Protein AF-A0AAD2FM06-F1 (afdb_monomer_lite)

Foldseek 3Di:
DDLVQLLVLLVVLQVCLVVLVLVSSLVSLVVSLVVVVVVVVVDDADDDDADEQQNQVVVQPPPDDDPDDPDADAPRGQGHDPPVCSRHYPSNLSSLLSNLNSLLSVQVVDVPPRDLVSLVSSLVSLVVSVVSDPDPPNLVSLLNSLRNNLVSCVVVVNPVSSVVSVVVSVVSVVVCVVVVVDDPPDD

Organism: NCBI:txid2856

Structure (mmCIF, N/CA/C/O backbone):
data_AF-A0AAD2FM06-F1
#
_entry.id   AF-A0AAD2FM06-F1
#
loop_
_atom_site.group_PDB
_atom_site.id
_atom_site.type_symbol
_atom_site.label_atom_id
_atom_site.label_alt_id
_atom_site.label_comp_id
_atom_site.label_asym_id
_atom_site.label_entity_id
_atom_site.label_seq_id
_atom_site.pdbx_PDB_ins_code
_atom_site.Cartn_x
_atom_site.Cartn_y
_atom_site.Cartn_z
_atom_site.occupancy
_atom_site.B_iso_or_equiv
_atom_site.auth_seq_id
_atom_site.auth_comp_id
_atom_site.auth_asym_id
_atom_site.auth_atom_id
_atom_site.pdbx_PDB_model_num
ATOM 1 N N . MET A 1 1 ? 22.179 3.370 -9.684 1.00 58.44 1 MET A N 1
ATOM 2 C CA . MET A 1 1 ? 21.498 2.146 -9.203 1.00 58.44 1 MET A CA 1
ATOM 3 C C . MET A 1 1 ? 20.664 1.581 -10.330 1.00 58.44 1 MET A C 1
ATOM 5 O O . MET A 1 1 ? 20.420 2.315 -11.279 1.00 58.44 1 MET A O 1
ATOM 9 N N . THR A 1 2 ? 20.318 0.297 -10.284 1.00 76.06 2 THR A N 1
ATOM 10 C CA . THR A 1 2 ? 19.566 -0.362 -11.364 1.00 76.06 2 THR A CA 1
ATOM 11 C C . THR A 1 2 ? 18.107 -0.596 -10.958 1.00 76.06 2 THR A C 1
ATOM 13 O O . THR A 1 2 ? 17.835 -0.805 -9.775 1.00 76.06 2 THR A O 1
ATOM 16 N N . PRO A 1 3 ? 17.176 -0.627 -11.927 1.00 77.25 3 PRO A N 1
ATOM 17 C CA . PRO A 1 3 ? 15.806 -1.127 -11.763 1.00 77.25 3 PRO A CA 1
ATOM 18 C C .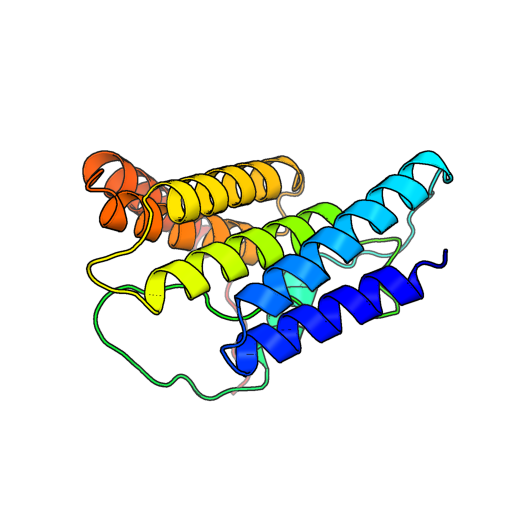 PRO A 1 3 ? 15.670 -2.403 -10.909 1.00 77.25 3 PRO A C 1
ATOM 20 O O . PRO A 1 3 ? 14.791 -2.497 -10.053 1.00 77.25 3 PRO A O 1
ATOM 23 N N . SER A 1 4 ? 16.603 -3.350 -11.081 1.00 84.06 4 SER A N 1
ATOM 24 C CA . SER A 1 4 ? 16.669 -4.620 -10.333 1.00 84.06 4 SER A CA 1
ATOM 25 C C . SER A 1 4 ? 16.695 -4.414 -8.819 1.00 84.06 4 SER A C 1
ATOM 27 O O . SER A 1 4 ? 16.005 -5.112 -8.085 1.00 84.06 4 SER A O 1
ATOM 29 N N . GLN A 1 5 ? 17.429 -3.407 -8.339 1.00 88.25 5 GLN A N 1
ATOM 30 C CA . GLN A 1 5 ? 17.590 -3.173 -6.903 1.00 88.25 5 GLN A CA 1
ATOM 31 C C . GLN A 1 5 ? 16.284 -2.717 -6.241 1.00 88.25 5 GLN A C 1
ATOM 33 O O . GLN A 1 5 ? 16.009 -3.096 -5.105 1.00 88.25 5 GLN A O 1
ATOM 38 N N . VAL A 1 6 ? 15.452 -1.937 -6.941 1.00 90.25 6 VAL A N 1
ATOM 39 C CA . VAL A 1 6 ? 14.129 -1.526 -6.435 1.00 90.25 6 VAL A CA 1
ATOM 40 C C . VAL A 1 6 ? 13.208 -2.742 -6.303 1.00 90.25 6 VAL A C 1
ATOM 42 O O . VAL A 1 6 ? 12.536 -2.901 -5.282 1.00 90.25 6 VAL A O 1
ATOM 45 N N . ILE A 1 7 ? 13.219 -3.629 -7.301 1.00 90.81 7 ILE A N 1
ATOM 46 C CA . ILE A 1 7 ? 12.415 -4.859 -7.321 1.00 90.81 7 ILE A CA 1
ATOM 47 C C . ILE A 1 7 ? 12.866 -5.839 -6.229 1.00 90.81 7 ILE A C 1
ATOM 49 O O . ILE A 1 7 ? 12.028 -6.409 -5.525 1.00 90.81 7 ILE A O 1
ATOM 53 N N . GLU A 1 8 ? 14.175 -6.010 -6.041 1.00 92.56 8 GLU A N 1
ATOM 54 C CA . GLU A 1 8 ? 14.753 -6.855 -4.989 1.00 92.56 8 GLU A CA 1
ATOM 55 C C . GLU A 1 8 ? 14.376 -6.353 -3.591 1.00 92.56 8 GLU A C 1
ATOM 57 O O . GLU A 1 8 ? 13.923 -7.134 -2.753 1.00 92.56 8 GLU A O 1
ATOM 62 N N . LEU A 1 9 ? 14.490 -5.042 -3.346 1.00 94.44 9 LEU A N 1
ATOM 63 C CA . LEU A 1 9 ? 14.097 -4.436 -2.071 1.00 94.44 9 LEU A CA 1
ATOM 64 C C . LEU A 1 9 ? 12.596 -4.582 -1.807 1.00 94.44 9 LEU A C 1
ATOM 66 O O . LEU A 1 9 ? 12.203 -4.880 -0.678 1.00 94.44 9 LEU A O 1
ATOM 70 N N . ASN A 1 10 ? 11.756 -4.426 -2.834 1.00 94.94 10 ASN A N 1
ATOM 71 C CA . ASN A 1 10 ? 10.323 -4.672 -2.706 1.00 94.94 10 ASN A CA 1
ATOM 72 C C . ASN A 1 10 ? 10.028 -6.140 -2.371 1.00 94.94 10 ASN A C 1
ATOM 74 O O . ASN A 1 10 ? 9.276 -6.426 -1.444 1.00 94.94 10 ASN A O 1
ATOM 78 N N . SER A 1 11 ? 10.660 -7.075 -3.080 1.00 94.44 11 SER A N 1
ATOM 79 C CA . SER A 1 11 ? 10.493 -8.515 -2.845 1.00 94.44 11 SER A CA 1
ATOM 80 C C . SER A 1 11 ? 10.930 -8.907 -1.431 1.00 94.44 11 SER A C 1
ATOM 82 O O . SER A 1 11 ? 10.236 -9.663 -0.750 1.00 94.44 11 SER A O 1
ATOM 84 N N . CYS A 1 12 ? 12.034 -8.326 -0.952 1.00 96.00 12 CYS A N 1
ATOM 85 C CA . CYS A 1 12 ? 12.494 -8.454 0.427 1.00 96.00 12 CYS A CA 1
ATOM 86 C C . CYS A 1 12 ? 11.447 -7.928 1.420 1.00 96.00 12 CYS A C 1
ATOM 88 O O . CYS A 1 12 ? 11.093 -8.627 2.368 1.00 96.00 12 CYS A O 1
ATOM 90 N N . ALA A 1 13 ? 10.879 -6.742 1.177 1.00 96.62 13 ALA A N 1
ATOM 91 C CA . ALA A 1 13 ? 9.830 -6.191 2.030 1.00 96.62 13 ALA A CA 1
ATOM 92 C C . ALA A 1 13 ? 8.592 -7.096 2.107 1.00 96.62 13 ALA A C 1
ATOM 94 O O . ALA A 1 13 ? 8.075 -7.332 3.198 1.00 96.62 13 ALA A O 1
ATOM 95 N N . VAL A 1 14 ? 8.131 -7.637 0.974 1.00 95.38 14 VAL A N 1
ATOM 96 C CA . VAL A 1 14 ? 6.992 -8.569 0.935 1.00 95.38 14 VAL A CA 1
ATOM 97 C C . VAL A 1 14 ? 7.301 -9.848 1.721 1.00 95.38 14 VAL A C 1
ATOM 99 O O . VAL A 1 14 ? 6.455 -10.316 2.482 1.00 95.38 14 VAL A O 1
ATOM 102 N N . ALA A 1 15 ? 8.515 -10.393 1.608 1.00 94.81 15 ALA A N 1
ATOM 103 C CA . ALA A 1 15 ? 8.935 -11.549 2.401 1.00 94.81 15 ALA A CA 1
ATOM 104 C C . ALA A 1 15 ? 8.960 -11.245 3.912 1.00 94.81 15 ALA A C 1
ATOM 106 O O . ALA A 1 15 ? 8.482 -12.052 4.709 1.00 94.81 15 ALA A O 1
ATOM 107 N N . LEU A 1 16 ? 9.447 -10.065 4.306 1.00 95.75 16 LEU A N 1
ATOM 108 C CA . LEU A 1 16 ? 9.452 -9.607 5.699 1.00 95.75 16 LEU A CA 1
ATOM 109 C C . LEU A 1 16 ? 8.031 -9.426 6.252 1.00 95.75 16 LEU A C 1
ATOM 111 O O . LEU A 1 16 ? 7.769 -9.817 7.389 1.00 95.75 16 LEU A O 1
ATOM 115 N N . MET A 1 17 ? 7.091 -8.911 5.448 1.00 94.38 17 MET A N 1
ATOM 116 C CA . MET A 1 17 ? 5.673 -8.841 5.829 1.00 94.38 17 MET A CA 1
ATOM 117 C C . MET A 1 17 ? 5.100 -10.233 6.113 1.00 94.38 17 MET A C 1
ATOM 119 O O . MET A 1 17 ? 4.461 -10.423 7.144 1.00 94.38 17 MET A O 1
ATOM 123 N N . LYS A 1 18 ? 5.385 -11.224 5.258 1.00 91.75 18 LYS A N 1
ATOM 124 C CA . LYS A 1 18 ? 4.938 -12.615 5.468 1.00 91.75 18 LYS A CA 1
ATOM 125 C C . LYS A 1 18 ? 5.501 -13.229 6.756 1.00 91.75 18 LYS A C 1
ATOM 127 O O . LYS A 1 18 ? 4.835 -14.036 7.392 1.00 91.75 18 LYS A O 1
ATOM 132 N N . GLN A 1 19 ? 6.701 -12.820 7.164 1.00 92.25 19 GLN A N 1
ATOM 133 C CA . GLN A 1 19 ? 7.341 -13.258 8.411 1.00 92.25 19 GLN A CA 1
ATOM 134 C C . GLN A 1 19 ? 6.879 -12.466 9.648 1.00 92.25 19 GLN A C 1
ATOM 136 O O . GLN A 1 19 ? 7.286 -12.773 10.765 1.00 92.25 19 GLN A O 1
ATOM 141 N N . GLY A 1 20 ? 6.040 -11.437 9.483 1.00 91.81 20 GLY A N 1
ATOM 142 C CA . GLY A 1 20 ? 5.604 -10.565 10.576 1.00 91.81 20 GLY A CA 1
ATOM 143 C C . GLY A 1 20 ? 6.640 -9.521 11.012 1.00 91.81 20 GLY A C 1
ATOM 144 O O . GLY A 1 20 ? 6.442 -8.854 12.029 1.00 91.81 20 GLY A O 1
ATOM 145 N N . HIS A 1 21 ? 7.731 -9.354 10.259 1.00 95.00 21 HIS A N 1
ATOM 146 C CA . HIS A 1 21 ? 8.815 -8.404 10.528 1.00 95.00 21 HIS A CA 1
ATOM 147 C C . HIS A 1 21 ? 8.496 -7.031 9.909 1.00 95.00 21 HIS A C 1
ATOM 149 O O . HIS A 1 21 ? 9.162 -6.547 8.992 1.00 95.00 21 HIS A O 1
ATOM 155 N N . TYR A 1 22 ? 7.427 -6.390 10.385 1.00 94.69 22 TYR A N 1
ATOM 156 C CA . TYR A 1 22 ? 6.871 -5.205 9.720 1.00 94.69 22 TYR A CA 1
ATOM 157 C C . TYR A 1 22 ? 7.750 -3.956 9.813 1.00 94.69 22 TYR A C 1
ATOM 159 O O . TYR A 1 22 ? 7.714 -3.117 8.915 1.00 94.69 22 TYR A O 1
ATOM 167 N N . HIS A 1 23 ? 8.560 -3.819 10.867 1.00 95.00 23 HIS A N 1
ATOM 168 C CA . HIS A 1 23 ? 9.503 -2.704 10.964 1.00 95.00 23 HIS A CA 1
ATOM 169 C C . HIS A 1 23 ? 10.563 -2.774 9.857 1.00 95.00 23 HIS A C 1
ATOM 171 O O . HIS A 1 23 ? 10.796 -1.789 9.156 1.00 95.00 23 HIS A O 1
ATOM 177 N N . ASP A 1 24 ? 11.128 -3.959 9.635 1.00 97.19 24 ASP A N 1
ATOM 178 C CA . ASP A 1 24 ? 12.121 -4.183 8.586 1.00 97.19 24 ASP A CA 1
ATOM 179 C C . ASP A 1 24 ? 11.497 -4.025 7.192 1.00 97.19 24 ASP A C 1
ATOM 181 O O . ASP A 1 24 ? 12.109 -3.437 6.299 1.00 97.19 24 ASP A O 1
ATOM 185 N N . ALA A 1 25 ? 10.240 -4.450 7.014 1.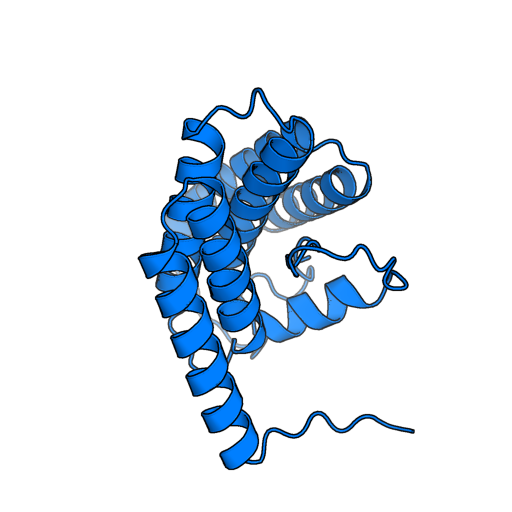00 96.94 25 ALA A N 1
ATOM 186 C CA . ALA A 1 25 ? 9.491 -4.214 5.779 1.00 96.94 25 ALA A CA 1
ATOM 187 C C . ALA A 1 25 ? 9.310 -2.710 5.476 1.00 96.94 25 ALA A C 1
ATOM 189 O O . ALA A 1 25 ? 9.444 -2.283 4.325 1.00 96.94 25 ALA A O 1
ATOM 190 N N . ILE A 1 26 ? 9.077 -1.872 6.496 1.00 96.31 26 ILE A N 1
ATOM 191 C CA . ILE A 1 26 ? 9.022 -0.405 6.340 1.00 96.31 26 ILE A CA 1
ATOM 192 C C . ILE A 1 26 ? 10.378 0.143 5.880 1.00 96.31 26 ILE A C 1
ATOM 194 O O . ILE A 1 26 ? 10.426 0.999 4.993 1.00 96.31 26 ILE A O 1
ATOM 198 N N . VAL A 1 27 ? 11.482 -0.339 6.455 1.00 97.25 27 VAL A N 1
ATOM 199 C CA . VAL A 1 27 ? 12.838 0.091 6.073 1.00 97.25 27 VAL A CA 1
ATOM 200 C C . VAL A 1 27 ? 13.149 -0.308 4.628 1.00 97.25 27 VAL A C 1
ATOM 202 O O . VAL A 1 27 ? 13.627 0.523 3.849 1.00 97.25 27 VAL A O 1
ATOM 205 N N . ALA A 1 28 ? 12.827 -1.543 4.242 1.00 97.00 28 ALA A N 1
ATOM 206 C CA . ALA A 1 28 ? 13.023 -2.044 2.886 1.00 97.00 28 ALA A CA 1
ATOM 207 C C . ALA A 1 28 ? 12.189 -1.260 1.853 1.00 97.00 28 ALA A C 1
ATOM 209 O O . ALA A 1 28 ? 12.747 -0.764 0.873 1.00 97.00 28 ALA A O 1
ATOM 210 N N . THR A 1 29 ? 10.887 -1.047 2.101 1.00 94.69 29 THR A N 1
ATOM 211 C CA . THR A 1 29 ? 10.020 -0.250 1.203 1.00 94.69 29 THR A CA 1
ATOM 212 C C . THR A 1 29 ? 10.458 1.210 1.105 1.00 94.69 29 THR A C 1
ATOM 214 O O . THR A 1 29 ? 10.482 1.774 0.013 1.00 94.69 29 THR A O 1
ATOM 217 N N . SER A 1 30 ? 10.873 1.828 2.215 1.00 94.56 30 SER A N 1
ATOM 218 C CA . SER A 1 30 ? 11.382 3.208 2.215 1.00 94.56 30 SER A CA 1
ATOM 219 C C . SER A 1 30 ? 12.674 3.341 1.404 1.00 94.56 30 SER A C 1
ATOM 221 O O . SER A 1 30 ? 12.866 4.328 0.693 1.00 94.56 30 SER A O 1
ATOM 223 N N . SER A 1 31 ? 13.549 2.336 1.487 1.00 94.62 31 SER A N 1
ATOM 224 C CA . SER A 1 31 ? 14.789 2.291 0.706 1.00 94.62 31 SER A CA 1
ATOM 225 C C . SER A 1 31 ? 14.484 2.124 -0.784 1.00 94.62 31 SER A C 1
ATOM 227 O O . SER A 1 31 ? 15.017 2.870 -1.604 1.00 94.62 31 SER A O 1
ATOM 229 N N . ALA A 1 32 ? 13.554 1.227 -1.133 1.00 93.25 32 ALA A N 1
ATOM 230 C CA . ALA A 1 32 ? 13.082 1.054 -2.506 1.00 93.25 32 ALA A CA 1
ATOM 231 C C . ALA A 1 32 ? 12.502 2.357 -3.084 1.00 93.25 32 ALA A C 1
ATOM 233 O O . ALA A 1 32 ? 12.862 2.743 -4.193 1.00 93.25 32 ALA A O 1
ATOM 234 N N . LEU A 1 33 ? 11.671 3.079 -2.320 1.00 90.75 33 LEU A N 1
ATOM 235 C CA . LEU A 1 33 ? 11.085 4.363 -2.732 1.00 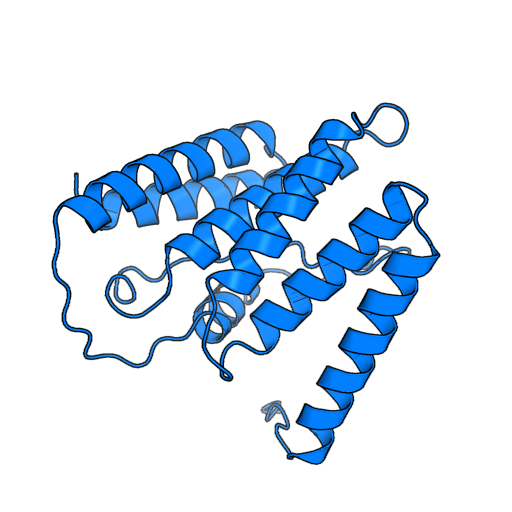90.75 33 LEU A CA 1
ATOM 236 C C . LEU A 1 33 ? 12.137 5.442 -2.983 1.00 90.75 33 LEU A C 1
ATOM 238 O O . LEU A 1 33 ? 12.046 6.177 -3.967 1.00 90.75 33 LEU A O 1
ATOM 242 N N . LYS A 1 34 ? 13.144 5.537 -2.107 1.00 90.88 34 LYS A N 1
ATOM 243 C CA . LYS A 1 34 ? 14.248 6.484 -2.283 1.00 90.88 34 LYS A CA 1
ATOM 244 C C . LYS A 1 34 ? 14.958 6.243 -3.617 1.00 90.88 34 LYS A C 1
ATOM 246 O O . LYS A 1 34 ? 15.182 7.190 -4.366 1.00 90.88 34 LYS A O 1
ATOM 251 N N . HIS A 1 35 ? 15.247 4.984 -3.930 1.00 88.31 35 HIS A N 1
ATOM 252 C CA . HIS A 1 35 ? 15.920 4.616 -5.172 1.00 88.31 35 HIS A CA 1
ATOM 253 C C . HIS A 1 35 ? 15.026 4.755 -6.404 1.00 88.31 35 HIS A C 1
ATOM 255 O O . HIS A 1 35 ? 15.501 5.207 -7.440 1.00 88.31 35 HIS A O 1
ATOM 261 N N . CYS A 1 36 ? 13.732 4.452 -6.287 1.00 86.75 36 CYS A N 1
ATOM 262 C CA . CYS A 1 36 ? 12.753 4.688 -7.350 1.00 86.75 36 CYS A CA 1
ATOM 263 C C . CYS A 1 36 ? 12.732 6.170 -7.754 1.00 86.75 36 CYS A C 1
ATOM 265 O O . CYS A 1 36 ? 12.859 6.497 -8.930 1.00 86.75 36 CYS A O 1
ATOM 267 N N . ARG A 1 37 ? 12.698 7.078 -6.771 1.00 84.88 37 ARG A N 1
ATOM 268 C CA . ARG A 1 37 ? 12.743 8.524 -7.018 1.00 84.88 37 ARG A CA 1
ATOM 269 C C . ARG A 1 37 ? 14.046 8.971 -7.687 1.00 84.88 37 ARG A C 1
ATOM 271 O O . ARG A 1 37 ? 14.021 9.810 -8.581 1.00 84.88 37 ARG A O 1
ATOM 278 N N . GLU A 1 38 ? 15.187 8.438 -7.252 1.00 84.12 38 GLU A N 1
ATOM 279 C CA . GLU A 1 38 ? 16.493 8.734 -7.862 1.00 84.12 38 GLU A CA 1
ATOM 280 C C . GLU A 1 38 ? 16.554 8.285 -9.335 1.00 84.12 38 GLU A C 1
ATOM 282 O O . GLU A 1 38 ? 17.198 8.947 -10.148 1.00 84.12 38 GLU A O 1
ATOM 287 N N . LEU A 1 39 ? 15.865 7.193 -9.687 1.00 78.69 39 LEU A N 1
ATOM 288 C CA . LEU A 1 39 ? 15.775 6.669 -11.053 1.00 78.69 39 LEU A CA 1
ATOM 289 C C . LEU A 1 39 ? 14.830 7.488 -11.943 1.00 78.69 39 LEU A C 1
ATOM 291 O O . LEU A 1 39 ? 15.194 7.797 -13.075 1.00 78.69 39 LEU A O 1
ATOM 295 N N . GLU A 1 40 ? 13.666 7.895 -11.433 1.00 73.50 40 GLU A N 1
ATOM 296 C CA . GLU A 1 40 ? 12.710 8.750 -12.160 1.00 73.50 40 GLU A CA 1
ATOM 297 C C . GLU A 1 40 ? 13.310 10.113 -12.526 1.00 73.50 40 GLU A C 1
ATOM 299 O O . GLU A 1 40 ? 13.073 10.631 -13.613 1.00 73.50 40 GLU A O 1
ATOM 304 N N . MET A 1 41 ? 14.158 10.683 -11.663 1.00 61.12 41 MET A N 1
ATOM 305 C CA . MET A 1 41 ? 14.875 11.925 -11.978 1.00 61.12 41 MET A CA 1
ATOM 306 C C . MET A 1 41 ? 15.944 11.750 -13.073 1.00 61.12 41 MET A C 1
ATOM 308 O O . MET A 1 41 ? 16.438 12.746 -13.601 1.00 61.12 41 MET A O 1
ATOM 312 N N . ALA A 1 42 ? 16.314 10.510 -13.412 1.00 56.81 42 ALA A N 1
ATOM 313 C CA . ALA A 1 42 ? 17.387 10.185 -14.347 1.00 56.81 42 ALA A CA 1
ATOM 314 C C . ALA A 1 42 ? 16.902 9.680 -15.721 1.00 56.81 42 ALA A C 1
ATOM 316 O O . ALA A 1 42 ? 17.729 9.539 -16.623 1.00 56.81 42 ALA A O 1
ATOM 317 N N . GLN A 1 43 ? 15.607 9.398 -15.910 1.00 55.38 43 GLN A N 1
ATOM 318 C CA . GLN A 1 43 ? 15.094 8.756 -17.128 1.00 55.38 43 GLN A CA 1
ATOM 319 C C . GLN A 1 43 ? 13.844 9.449 -17.695 1.00 55.38 43 GLN A C 1
ATOM 321 O O . GLN A 1 43 ? 12.909 9.781 -16.978 1.00 55.38 43 GLN A O 1
ATOM 326 N N . THR A 1 44 ? 13.816 9.624 -19.019 1.00 45.59 44 THR A N 1
ATOM 327 C CA . THR A 1 44 ? 12.613 9.899 -19.825 1.00 45.59 44 THR A CA 1
ATOM 328 C C . THR A 1 44 ? 12.198 8.571 -20.452 1.00 45.59 44 THR A C 1
ATOM 330 O O . THR A 1 44 ? 12.926 8.051 -21.293 1.00 45.59 44 THR A O 1
ATOM 333 N N . VAL A 1 45 ? 11.090 7.973 -20.006 1.00 46.88 45 VAL A N 1
ATOM 334 C CA . VAL A 1 45 ? 10.720 6.604 -20.412 1.00 46.88 45 VAL A CA 1
ATOM 335 C C . VAL A 1 45 ? 9.546 6.606 -21.389 1.00 46.88 45 VAL A C 1
ATOM 337 O O . VAL A 1 45 ? 8.530 7.265 -21.177 1.00 46.88 45 VAL A O 1
ATOM 340 N N . CYS A 1 46 ? 9.728 5.840 -22.464 1.00 38.81 46 CYS A N 1
ATOM 341 C CA . CYS A 1 46 ? 8.728 5.397 -23.427 1.00 38.81 46 CYS A CA 1
ATOM 342 C C . CYS A 1 46 ? 8.294 3.977 -23.013 1.00 38.81 46 CYS A C 1
ATOM 344 O O . CYS A 1 46 ? 9.166 3.137 -22.813 1.00 38.81 46 CYS A O 1
ATOM 346 N N . ALA A 1 47 ? 6.994 3.700 -22.867 1.00 44.47 47 ALA A N 1
ATOM 347 C CA . ALA A 1 47 ? 6.478 2.404 -22.401 1.00 44.47 47 ALA A CA 1
ATOM 348 C C . ALA A 1 47 ? 5.816 1.612 -23.545 1.00 44.47 47 ALA A C 1
ATOM 350 O O . ALA A 1 47 ? 5.096 2.194 -24.357 1.00 44.47 47 ALA A O 1
ATOM 351 N N . THR A 1 48 ? 6.044 0.290 -23.618 1.00 44.38 48 THR A N 1
ATOM 352 C CA . THR A 1 48 ? 5.481 -0.590 -24.676 1.00 44.38 48 THR A CA 1
ATOM 353 C C . THR A 1 48 ? 4.859 -1.914 -24.206 1.00 44.38 48 THR A C 1
ATOM 355 O O . THR A 1 48 ? 4.564 -2.769 -25.040 1.00 44.38 48 THR A O 1
ATOM 358 N N . THR A 1 49 ? 4.540 -2.096 -22.923 1.00 51.84 49 THR A N 1
ATOM 359 C CA . THR A 1 49 ? 3.839 -3.314 -22.464 1.00 51.84 49 THR A CA 1
ATOM 360 C C . THR A 1 49 ? 2.714 -3.011 -21.461 1.00 51.84 49 THR A C 1
ATOM 362 O O . THR A 1 49 ? 2.839 -2.161 -20.589 1.00 51.84 49 THR A O 1
ATOM 365 N N . ASN A 1 50 ? 1.575 -3.698 -21.599 1.00 58.72 50 ASN A N 1
ATOM 366 C CA . ASN A 1 50 ? 0.347 -3.464 -20.822 1.00 58.72 50 ASN A CA 1
ATOM 367 C C . ASN A 1 50 ? 0.312 -4.295 -19.521 1.00 58.72 50 ASN A C 1
ATOM 369 O O . ASN A 1 50 ? -0.601 -5.098 -19.337 1.00 58.72 50 ASN A O 1
ATOM 373 N N . CYS A 1 51 ? 1.304 -4.170 -18.635 1.00 68.38 51 CYS A N 1
ATOM 374 C CA . CYS A 1 51 ? 1.198 -4.769 -17.297 1.00 68.38 51 CYS A CA 1
ATOM 375 C C . CYS A 1 51 ? 0.511 -3.775 -16.351 1.00 68.38 51 CYS A C 1
ATOM 377 O O . CYS A 1 51 ? 0.950 -2.632 -16.241 1.00 68.38 51 CYS A O 1
ATOM 379 N N . CYS A 1 52 ? -0.565 -4.193 -15.680 1.00 84.00 52 CYS A N 1
ATOM 380 C CA . CYS A 1 52 ? -1.313 -3.373 -14.724 1.00 84.00 52 CYS A CA 1
ATOM 381 C C . CYS A 1 52 ? -1.080 -3.859 -13.278 1.00 84.00 52 CYS A C 1
ATOM 383 O O . CYS A 1 52 ? -0.638 -4.987 -13.050 1.00 84.00 52 CYS A O 1
ATOM 385 N N . ILE A 1 53 ? -1.364 -3.021 -12.277 1.00 88.56 53 ILE A N 1
ATOM 386 C CA . ILE A 1 53 ? -1.102 -3.350 -10.862 1.00 88.56 53 ILE A CA 1
ATOM 387 C C . ILE A 1 53 ? -1.932 -4.562 -10.421 1.00 88.56 53 ILE A C 1
ATOM 389 O O . ILE A 1 53 ? -1.441 -5.403 -9.668 1.00 88.56 53 ILE A O 1
ATOM 393 N N . ASP A 1 54 ? -3.155 -4.700 -10.933 1.00 89.44 54 ASP A N 1
ATOM 394 C CA . ASP A 1 54 ? -4.027 -5.838 -10.631 1.00 89.44 54 ASP A CA 1
ATOM 395 C C . ASP A 1 54 ? -3.401 -7.174 -11.052 1.00 89.44 54 ASP A C 1
ATOM 397 O O . ASP A 1 54 ? -3.518 -8.170 -10.335 1.00 89.44 54 ASP A O 1
ATOM 401 N N . GLN A 1 55 ? -2.673 -7.205 -12.173 1.00 87.75 55 GLN A N 1
ATOM 402 C CA . GLN A 1 55 ? -1.941 -8.398 -12.597 1.00 87.75 55 GLN A CA 1
ATOM 403 C C . GLN A 1 55 ? -0.848 -8.770 -11.587 1.00 87.75 55 GLN A C 1
ATOM 405 O O . GLN A 1 55 ? -0.719 -9.944 -11.231 1.00 87.75 55 GLN A O 1
ATOM 410 N N . CYS A 1 56 ? -0.114 -7.779 -11.075 1.00 88.81 56 CYS A N 1
ATOM 411 C CA . CYS A 1 56 ? 0.877 -7.982 -10.018 1.00 88.81 56 CYS A CA 1
ATOM 412 C C . CYS A 1 56 ? 0.229 -8.508 -8.726 1.00 88.81 56 CYS A C 1
ATOM 414 O O . CYS A 1 56 ? 0.770 -9.413 -8.086 1.00 88.81 56 CYS A O 1
ATOM 416 N N . MET A 1 57 ? -0.944 -7.987 -8.348 1.00 90.31 57 MET A N 1
ATOM 417 C CA . MET A 1 57 ? -1.690 -8.452 -7.171 1.00 90.31 57 MET A CA 1
ATOM 418 C C . MET A 1 57 ? -2.099 -9.919 -7.303 1.00 90.31 57 MET A C 1
ATOM 420 O O . MET A 1 57 ? -1.789 -10.722 -6.425 1.00 90.31 57 MET A O 1
ATOM 424 N N . MET A 1 58 ? -2.706 -10.299 -8.432 1.00 87.00 58 MET A N 1
ATOM 425 C CA . MET A 1 58 ? -3.137 -11.680 -8.677 1.00 87.00 58 MET A CA 1
ATOM 426 C C . MET A 1 58 ? -1.975 -12.682 -8.638 1.00 87.00 58 MET A C 1
ATOM 428 O O . MET A 1 58 ? -2.131 -13.799 -8.150 1.00 87.00 58 MET A O 1
ATOM 432 N N . GLN A 1 59 ? -0.795 -12.288 -9.124 1.00 84.94 59 GLN A N 1
ATOM 433 C CA . GLN A 1 59 ? 0.410 -13.122 -9.064 1.00 84.94 59 GLN A CA 1
ATOM 434 C C . GLN A 1 59 ? 0.983 -13.236 -7.644 1.00 84.94 59 GLN A C 1
ATOM 436 O O . GLN A 1 59 ? 1.554 -14.266 -7.288 1.00 84.94 59 GLN A O 1
ATOM 441 N N . SER A 1 60 ? 0.818 -12.195 -6.827 1.00 83.44 60 SER A N 1
ATOM 442 C CA . SER A 1 60 ? 1.327 -12.147 -5.451 1.00 83.44 60 SER A CA 1
ATOM 443 C C . SER A 1 60 ? 0.489 -12.986 -4.482 1.00 83.44 60 SER A C 1
ATOM 445 O O . SER A 1 60 ? 1.034 -13.567 -3.539 1.00 83.44 60 SER A O 1
ATOM 447 N N . ASP A 1 61 ? -0.818 -13.082 -4.742 1.00 71.69 61 ASP A N 1
ATOM 448 C CA . ASP A 1 61 ? -1.801 -13.784 -3.908 1.00 71.69 61 ASP A CA 1
ATOM 449 C C . ASP A 1 61 ? -1.814 -15.310 -4.086 1.00 71.69 61 ASP A C 1
ATOM 451 O O . ASP A 1 61 ? -2.348 -16.022 -3.237 1.00 71.69 61 ASP A O 1
ATOM 455 N N . ALA A 1 62 ? -1.198 -15.849 -5.142 1.00 59.44 62 ALA A N 1
ATOM 456 C CA . ALA A 1 62 ? -1.307 -17.263 -5.524 1.00 59.44 62 ALA A CA 1
ATOM 457 C C . ALA A 1 62 ? -0.683 -18.283 -4.536 1.00 59.44 62 ALA A C 1
ATOM 459 O O . ALA A 1 62 ? -0.593 -19.465 -4.861 1.00 59.44 62 ALA A O 1
ATOM 460 N N . SER A 1 63 ? -0.216 -17.858 -3.353 1.00 50.53 63 SER A N 1
ATOM 461 C CA . SER A 1 63 ? 0.676 -18.659 -2.497 1.00 50.53 63 SER A CA 1
ATOM 462 C C . SER A 1 63 ? 0.111 -19.125 -1.148 1.00 50.53 63 SER A C 1
ATOM 464 O O . SER A 1 63 ? 0.770 -19.944 -0.519 1.00 50.53 63 SER A O 1
ATOM 466 N N . GLU A 1 64 ? -1.035 -18.639 -0.657 1.00 51.84 64 GLU A N 1
ATOM 467 C CA . GLU A 1 64 ? -1.446 -18.910 0.738 1.00 51.84 64 GLU A CA 1
ATOM 468 C C . GLU A 1 64 ? -2.949 -19.233 0.883 1.00 51.84 64 GLU A C 1
ATOM 470 O O . GLU A 1 64 ? -3.797 -18.480 0.397 1.00 51.84 64 GLU A O 1
ATOM 475 N N . PRO A 1 65 ? -3.319 -20.328 1.578 1.00 46.56 65 PRO A N 1
ATOM 476 C CA . PRO A 1 65 ? -4.701 -20.597 1.953 1.00 46.56 65 PRO A CA 1
ATOM 477 C C . PRO A 1 65 ? -5.173 -19.615 3.038 1.00 46.56 65 PRO A C 1
ATOM 479 O O . PRO A 1 65 ? -4.541 -19.454 4.080 1.00 46.56 65 PRO A O 1
ATOM 482 N N . TYR A 1 66 ? -6.324 -18.979 2.802 1.00 49.38 66 TYR A N 1
ATOM 483 C CA . TYR A 1 66 ? -6.986 -18.057 3.731 1.00 49.38 66 TYR A CA 1
ATOM 484 C C . TYR A 1 66 ? -7.139 -18.670 5.136 1.00 49.38 66 TYR A C 1
ATOM 486 O O . TYR A 1 66 ? -7.985 -19.540 5.351 1.00 49.38 66 TYR A O 1
ATOM 494 N N . SER A 1 67 ? -6.385 -18.174 6.125 1.00 45.38 67 SER A N 1
ATOM 495 C CA . SER A 1 67 ? -6.711 -18.412 7.536 1.00 45.38 67 SER A CA 1
ATOM 496 C C . SER A 1 67 ? -7.735 -17.367 7.983 1.00 45.38 67 SER A C 1
ATOM 498 O O . SER A 1 67 ? -7.442 -16.189 8.186 1.00 45.38 67 SER A O 1
ATOM 500 N N . GLY A 1 68 ? -8.998 -17.789 8.031 1.00 48.00 68 GLY A N 1
ATOM 501 C CA . GLY A 1 68 ? -10.104 -16.942 8.457 1.00 48.00 68 GLY A CA 1
ATOM 502 C C . GLY A 1 68 ? -9.926 -16.491 9.905 1.00 48.00 68 GLY A C 1
ATOM 503 O O . GLY A 1 68 ? -9.892 -17.311 10.820 1.00 48.00 68 GLY A O 1
ATOM 504 N N . SER A 1 69 ? -9.872 -15.178 10.115 1.00 43.75 69 SER A N 1
ATOM 505 C CA . SER A 1 69 ? -10.108 -14.563 11.416 1.00 43.75 69 SER A CA 1
ATOM 506 C C . SER A 1 69 ? -11.212 -13.524 11.264 1.00 43.75 69 SER A C 1
ATOM 508 O O . SER A 1 69 ? -11.112 -12.566 10.501 1.00 43.75 69 SER A O 1
ATOM 510 N N . THR A 1 70 ? -12.307 -13.787 11.965 1.00 53.06 70 THR A N 1
ATOM 511 C CA . THR A 1 70 ? -13.500 -12.958 12.104 1.00 53.06 70 THR A CA 1
ATOM 512 C C . THR A 1 70 ? -13.161 -11.602 12.716 1.00 53.06 70 THR A C 1
ATOM 514 O O . THR A 1 70 ? -12.746 -11.541 13.872 1.00 53.06 70 THR A O 1
ATOM 517 N N . GLY A 1 71 ? -13.404 -10.515 11.984 1.00 57.66 71 GLY A N 1
ATOM 518 C CA . GLY A 1 71 ? -13.474 -9.187 12.592 1.00 57.66 71 GLY A CA 1
ATOM 519 C C . GLY A 1 71 ? -13.493 -8.039 11.594 1.00 57.66 71 GLY A C 1
ATOM 520 O O . GLY A 1 71 ? -14.436 -7.259 11.607 1.00 57.66 71 GLY A O 1
ATOM 521 N N . ASP A 1 72 ? -12.488 -7.968 10.719 1.00 63.81 72 ASP A N 1
ATOM 522 C CA . ASP A 1 72 ? -12.339 -6.937 9.686 1.00 63.81 72 ASP A CA 1
ATOM 523 C C . ASP A 1 72 ? -11.506 -7.510 8.528 1.00 63.81 72 ASP A C 1
ATOM 525 O O . ASP A 1 72 ? -10.404 -8.022 8.740 1.00 63.81 72 ASP A O 1
ATOM 529 N N . PHE A 1 73 ? -12.038 -7.471 7.303 1.00 75.06 73 PHE A N 1
ATOM 530 C CA . PHE A 1 73 ? -11.316 -7.951 6.126 1.00 75.06 73 PHE A CA 1
ATOM 531 C C . PHE A 1 73 ? -10.248 -6.910 5.788 1.00 75.06 73 PHE A C 1
ATOM 533 O O . PHE A 1 73 ? -10.578 -5.813 5.367 1.00 75.06 73 PHE A O 1
ATOM 540 N N . ILE A 1 74 ? -8.972 -7.207 6.025 1.00 77.00 74 ILE A N 1
ATOM 541 C CA . ILE A 1 74 ? -7.839 -6.389 5.567 1.00 77.00 74 ILE A CA 1
ATOM 542 C C . ILE A 1 74 ? -7.159 -7.185 4.465 1.00 77.00 74 ILE A C 1
ATOM 544 O O . ILE A 1 74 ? -6.844 -8.361 4.676 1.00 77.00 74 ILE A O 1
ATOM 548 N N . TYR A 1 75 ? -6.880 -6.543 3.335 1.00 86.00 75 TYR A N 1
ATOM 549 C CA . TYR A 1 75 ? -5.979 -7.108 2.344 1.00 86.00 75 TYR A CA 1
ATOM 550 C C . TYR A 1 75 ? -4.553 -7.079 2.909 1.00 86.00 75 TYR A C 1
ATOM 552 O O . TYR A 1 75 ? -4.028 -6.008 3.219 1.00 86.00 75 TYR A O 1
ATOM 560 N N . GLN A 1 76 ? -3.962 -8.259 3.104 1.00 88.31 76 GLN A N 1
ATOM 561 C CA . GLN A 1 76 ? -2.744 -8.458 3.906 1.00 88.31 76 GLN A CA 1
ATOM 562 C C . GLN A 1 76 ? -1.501 -8.801 3.081 1.00 88.31 76 GLN A C 1
ATOM 564 O O . GLN A 1 76 ? -0.407 -8.883 3.638 1.00 88.31 76 GLN A O 1
ATOM 569 N N . ASN A 1 77 ? -1.650 -8.987 1.773 1.00 90.00 77 ASN A N 1
ATOM 570 C CA . ASN A 1 77 ? -0.584 -9.510 0.933 1.00 90.00 77 ASN A CA 1
ATOM 571 C C . ASN A 1 77 ? 0.183 -8.377 0.251 1.00 90.00 77 ASN A C 1
ATOM 573 O O . ASN A 1 77 ? -0.376 -7.590 -0.502 1.00 90.00 77 ASN A O 1
ATOM 577 N N . GLY A 1 78 ? 1.488 -8.288 0.495 1.00 92.12 78 GLY A N 1
ATOM 578 C CA . GLY A 1 78 ? 2.329 -7.347 -0.241 1.00 92.12 78 GLY A CA 1
ATOM 579 C C . GLY A 1 78 ? 2.363 -7.673 -1.741 1.00 92.12 78 GLY A C 1
ATOM 580 O O . GLY A 1 78 ? 2.367 -8.841 -2.127 1.00 92.12 78 GLY A O 1
ATOM 581 N N . ILE A 1 79 ? 2.402 -6.639 -2.581 1.00 93.38 79 ILE A N 1
ATOM 582 C CA . ILE A 1 79 ? 2.398 -6.763 -4.044 1.00 93.38 79 ILE A CA 1
ATOM 583 C C . ILE A 1 79 ? 3.840 -6.902 -4.546 1.00 93.38 79 ILE A C 1
ATOM 585 O O . ILE A 1 79 ? 4.678 -6.024 -4.319 1.00 93.38 79 ILE A O 1
ATOM 589 N N . LEU A 1 80 ? 4.142 -7.999 -5.231 1.00 92.38 80 LEU A N 1
ATOM 590 C CA . LEU A 1 80 ? 5.413 -8.227 -5.913 1.00 92.38 80 LEU A CA 1
ATOM 591 C C . LEU A 1 80 ? 5.449 -7.480 -7.248 1.00 92.38 80 LEU A C 1
ATOM 593 O O . LEU A 1 80 ? 4.426 -7.298 -7.901 1.00 92.38 80 LEU A O 1
ATOM 597 N N . ILE A 1 81 ? 6.645 -7.056 -7.654 1.00 89.12 81 ILE A N 1
ATOM 598 C CA . ILE A 1 81 ? 6.874 -6.426 -8.958 1.00 89.12 81 ILE A CA 1
ATOM 599 C C . ILE A 1 81 ? 7.609 -7.454 -9.821 1.00 89.12 81 ILE A C 1
ATOM 601 O O . ILE A 1 81 ? 8.727 -7.831 -9.459 1.00 89.12 81 ILE A O 1
ATOM 605 N N . PRO A 1 82 ? 7.016 -7.923 -10.929 1.00 84.69 82 PRO A N 1
ATOM 606 C CA . PRO A 1 82 ? 7.704 -8.793 -11.873 1.00 84.69 82 PRO A CA 1
ATOM 607 C C . PRO A 1 82 ? 8.952 -8.112 -12.447 1.00 84.69 82 PRO A C 1
ATOM 609 O O . PRO A 1 82 ? 8.944 -6.910 -12.721 1.00 84.69 82 PRO A O 1
ATOM 612 N N . SER A 1 83 ? 10.038 -8.866 -12.636 1.00 78.94 83 SER A N 1
ATOM 613 C CA . SER A 1 83 ? 11.310 -8.314 -13.128 1.00 78.94 83 SER A CA 1
ATOM 614 C C . SER A 1 83 ? 11.218 -7.715 -14.537 1.00 78.94 83 SER A C 1
ATOM 616 O O . SER A 1 83 ? 12.048 -6.890 -14.905 1.00 78.94 83 SER A O 1
ATOM 618 N N . ASP A 1 84 ? 10.207 -8.111 -15.305 1.00 74.25 84 ASP A N 1
ATOM 619 C CA . ASP A 1 84 ? 9.878 -7.649 -16.653 1.00 74.25 84 ASP A CA 1
ATOM 620 C C . ASP A 1 84 ? 8.868 -6.482 -16.687 1.00 74.25 84 ASP A C 1
ATOM 622 O O . ASP A 1 84 ? 8.668 -5.887 -17.742 1.00 74.25 84 ASP A O 1
ATOM 626 N N . ALA A 1 85 ? 8.268 -6.103 -15.551 1.00 66.19 85 ALA A N 1
ATOM 627 C CA . ALA A 1 85 ? 7.208 -5.088 -15.475 1.00 66.19 85 ALA A CA 1
ATOM 628 C C . ALA A 1 85 ? 7.705 -3.664 -15.145 1.00 66.19 85 ALA A C 1
ATOM 630 O O . ALA A 1 85 ? 6.899 -2.767 -14.870 1.00 66.19 85 ALA A O 1
ATOM 631 N N . TYR A 1 86 ? 9.026 -3.444 -15.137 1.00 62.12 86 TYR A N 1
ATOM 632 C CA . TYR A 1 86 ? 9.624 -2.214 -14.606 1.00 62.12 86 TYR A CA 1
ATOM 633 C C . TYR A 1 86 ? 9.222 -0.940 -15.373 1.00 62.12 86 TYR A C 1
ATOM 635 O O . TYR A 1 86 ? 9.083 0.126 -14.783 1.00 62.12 86 TYR A O 1
ATOM 643 N N . GLU A 1 87 ? 9.011 -1.041 -16.684 1.00 62.53 87 GLU A N 1
ATOM 644 C CA . GLU A 1 87 ? 8.717 0.116 -17.546 1.00 62.53 87 GLU A CA 1
ATOM 645 C C . GLU A 1 87 ? 7.213 0.371 -17.728 1.00 62.53 87 GLU A C 1
ATOM 647 O O . GLU A 1 87 ? 6.815 1.294 -18.435 1.00 62.53 87 GLU A O 1
ATOM 652 N N . THR A 1 88 ? 6.369 -0.461 -17.118 1.00 61.00 88 THR A N 1
ATOM 653 C CA . THR A 1 88 ? 4.953 -0.580 -17.498 1.00 61.00 88 THR A CA 1
ATOM 654 C C . THR A 1 88 ? 3.982 -0.385 -16.356 1.00 61.00 88 THR A C 1
ATOM 656 O O . THR A 1 88 ? 2.862 0.069 -16.564 1.00 61.00 88 THR A O 1
ATOM 659 N N . VAL A 1 89 ? 4.402 -0.744 -15.145 1.00 70.12 89 VAL A N 1
ATOM 660 C CA . VAL A 1 89 ? 3.572 -0.630 -13.952 1.00 70.12 89 VAL A CA 1
ATOM 661 C C . VAL A 1 89 ? 3.973 0.623 -13.187 1.00 70.12 89 VAL A C 1
ATOM 663 O O . VAL A 1 89 ? 5.147 0.991 -13.145 1.00 70.12 89 VAL A O 1
ATOM 666 N N . ASN A 1 90 ? 3.012 1.265 -12.523 1.00 80.50 90 ASN A N 1
ATOM 667 C CA . ASN A 1 90 ? 3.333 2.337 -11.589 1.00 80.50 90 ASN A CA 1
ATOM 668 C C . ASN A 1 90 ? 3.995 1.743 -10.330 1.00 80.50 90 ASN A C 1
ATOM 670 O O . ASN A 1 90 ? 3.334 1.430 -9.337 1.00 80.50 90 ASN A O 1
ATOM 674 N N . ILE A 1 91 ? 5.316 1.559 -10.401 1.00 87.56 91 ILE A N 1
ATOM 675 C CA . ILE A 1 91 ? 6.145 1.020 -9.318 1.00 87.56 91 ILE A CA 1
ATOM 676 C C . ILE A 1 91 ? 5.981 1.860 -8.058 1.00 87.56 91 ILE A C 1
ATOM 678 O O . ILE A 1 91 ? 5.835 1.302 -6.971 1.00 87.56 91 ILE A O 1
ATOM 682 N N . ALA A 1 92 ? 5.964 3.188 -8.192 1.00 89.25 92 ALA A N 1
ATOM 683 C CA . ALA A 1 92 ? 5.792 4.084 -7.060 1.00 89.25 92 ALA A CA 1
ATOM 684 C C . ALA A 1 92 ? 4.487 3.777 -6.307 1.00 89.25 92 ALA A C 1
ATOM 686 O O . ALA A 1 92 ? 4.518 3.619 -5.089 1.00 89.25 92 ALA A O 1
ATOM 687 N N . ALA A 1 93 ? 3.366 3.586 -7.010 1.00 91.19 93 ALA A N 1
ATOM 688 C CA . ALA A 1 93 ? 2.094 3.216 -6.387 1.00 91.19 93 ALA A CA 1
ATOM 689 C C . ALA A 1 93 ? 2.184 1.884 -5.614 1.00 91.19 93 ALA A C 1
ATOM 691 O O . ALA A 1 93 ? 1.731 1.815 -4.470 1.00 91.19 93 ALA A O 1
ATOM 692 N N . ILE A 1 94 ? 2.830 0.857 -6.182 1.00 92.94 94 ILE A N 1
ATOM 693 C CA . ILE A 1 94 ? 3.041 -0.443 -5.515 1.00 92.94 94 ILE A CA 1
ATOM 694 C C . ILE A 1 94 ? 3.908 -0.300 -4.258 1.00 92.94 94 ILE A C 1
ATOM 696 O O . ILE A 1 94 ? 3.569 -0.824 -3.196 1.00 92.94 94 ILE A O 1
ATOM 700 N N . LEU A 1 95 ? 5.024 0.422 -4.352 1.00 94.19 95 LEU A N 1
ATOM 701 C CA . LEU A 1 95 ? 5.941 0.612 -3.230 1.00 94.19 95 LEU A CA 1
ATOM 702 C C . LEU A 1 95 ? 5.287 1.402 -2.088 1.00 94.19 95 LEU A C 1
ATOM 704 O O . LEU A 1 95 ? 5.451 1.050 -0.917 1.00 94.19 95 LEU A O 1
ATOM 708 N N . ILE A 1 96 ? 4.527 2.452 -2.416 1.00 95.38 96 ILE A N 1
ATOM 709 C CA . ILE A 1 96 ? 3.788 3.251 -1.431 1.00 95.38 96 ILE A CA 1
ATOM 710 C C . ILE A 1 96 ? 2.699 2.402 -0.776 1.00 95.38 96 ILE A C 1
ATOM 712 O O . ILE A 1 96 ? 2.576 2.428 0.449 1.00 95.38 96 ILE A O 1
ATOM 716 N N . PHE A 1 97 ? 1.968 1.602 -1.556 1.00 96.50 97 PHE A N 1
ATOM 717 C CA . PHE A 1 97 ? 0.986 0.656 -1.033 1.00 96.50 97 PHE A CA 1
ATOM 718 C C . PHE A 1 97 ? 1.614 -0.341 -0.050 1.00 96.50 97 PHE A C 1
ATOM 720 O O . PHE A 1 97 ? 1.148 -0.474 1.079 1.00 96.50 97 PHE A O 1
ATOM 727 N N . ASN A 1 98 ? 2.716 -0.993 -0.428 1.00 97.00 98 ASN A N 1
ATOM 728 C CA . ASN A 1 98 ? 3.418 -1.951 0.430 1.00 97.00 98 ASN A CA 1
ATOM 729 C C . ASN A 1 98 ? 3.962 -1.295 1.711 1.00 97.00 98 ASN A C 1
ATOM 731 O O . ASN A 1 98 ? 3.980 -1.915 2.780 1.00 97.00 98 ASN A O 1
ATOM 735 N N . SER A 1 99 ? 4.368 -0.025 1.631 1.00 97.12 99 SER A N 1
ATOM 736 C CA . SER A 1 99 ? 4.765 0.762 2.799 1.00 97.12 99 SER A CA 1
ATOM 737 C C . SER A 1 99 ? 3.570 1.049 3.720 1.00 97.12 99 SER A C 1
ATOM 739 O O . SER A 1 99 ? 3.663 0.844 4.934 1.00 97.12 99 SER A O 1
ATOM 741 N N . ALA A 1 100 ? 2.427 1.453 3.152 1.00 97.56 100 ALA A N 1
ATOM 742 C CA . ALA A 1 100 ? 1.175 1.663 3.882 1.00 97.56 100 ALA A CA 1
ATOM 743 C C . ALA A 1 100 ? 0.731 0.389 4.613 1.00 97.56 100 ALA A C 1
ATOM 745 O O . ALA A 1 100 ? 0.448 0.419 5.814 1.00 97.56 100 ALA A O 1
ATOM 746 N N . LEU A 1 101 ? 0.759 -0.739 3.901 1.00 96.50 101 LEU A N 1
ATOM 747 C CA . LEU A 1 101 ? 0.416 -2.051 4.426 1.00 96.50 101 LEU A CA 1
ATOM 748 C C . LEU A 1 101 ? 1.333 -2.448 5.584 1.00 96.50 101 LEU A C 1
ATOM 750 O O . LEU A 1 101 ? 0.843 -2.818 6.648 1.00 96.50 101 LEU A O 1
ATOM 754 N N . SER A 1 102 ? 2.649 -2.281 5.438 1.00 96.06 102 SER A N 1
ATOM 755 C CA . SER A 1 102 ? 3.608 -2.576 6.512 1.00 96.06 102 SER A CA 1
ATOM 756 C C . SER A 1 102 ? 3.324 -1.757 7.778 1.00 96.06 102 SER A C 1
ATOM 758 O O . SER A 1 102 ? 3.343 -2.292 8.886 1.00 96.06 102 SER A O 1
ATOM 760 N N . HIS A 1 103 ? 2.990 -0.469 7.631 1.00 95.44 103 HIS A N 1
ATOM 761 C CA . HIS A 1 103 ? 2.582 0.379 8.753 1.00 95.44 103 HIS A CA 1
ATOM 762 C C . HIS A 1 103 ? 1.284 -0.111 9.420 1.00 95.44 103 HIS A C 1
ATOM 764 O O . HIS A 1 103 ? 1.212 -0.175 10.649 1.00 95.44 103 HIS A O 1
ATOM 770 N N . GLN A 1 104 ? 0.268 -0.483 8.639 1.00 93.75 104 GLN A N 1
ATOM 771 C CA . GLN A 1 104 ? -1.001 -0.991 9.167 1.00 93.75 104 GLN A CA 1
ATOM 772 C C . GLN A 1 104 ? -0.840 -2.345 9.875 1.00 93.75 104 GLN A C 1
ATOM 774 O O . GLN A 1 104 ? -1.413 -2.555 10.945 1.00 93.75 104 GLN A O 1
ATOM 779 N N . LEU A 1 105 ? -0.039 -3.254 9.316 1.00 92.69 105 LEU A N 1
ATOM 780 C CA . LEU A 1 105 ? 0.243 -4.557 9.917 1.00 92.69 105 LEU A CA 1
ATOM 781 C C . LEU A 1 105 ? 1.051 -4.423 11.216 1.00 92.69 105 LEU A C 1
ATOM 783 O O . LEU A 1 105 ? 0.725 -5.085 12.203 1.00 92.69 105 LEU A O 1
ATOM 787 N N . LEU A 1 106 ? 2.023 -3.502 11.259 1.00 92.31 106 LEU A N 1
ATOM 788 C CA . LEU A 1 106 ? 2.753 -3.153 12.483 1.00 92.31 106 LEU A CA 1
ATOM 789 C C . LEU A 1 106 ? 1.809 -2.639 13.573 1.00 92.31 106 LEU A C 1
ATOM 791 O O . LEU A 1 106 ? 1.882 -3.074 14.720 1.00 92.31 106 LEU A O 1
ATOM 795 N N . ALA A 1 107 ? 0.884 -1.746 13.216 1.00 91.00 107 ALA A N 1
ATOM 796 C CA . ALA A 1 107 ? -0.135 -1.267 14.142 1.00 91.00 107 ALA A CA 1
ATOM 797 C C . ALA A 1 107 ? -0.995 -2.418 14.699 1.00 91.00 107 ALA A C 1
ATOM 799 O O . ALA A 1 107 ? -1.328 -2.424 15.882 1.00 91.00 107 ALA A O 1
ATOM 800 N N . ARG A 1 108 ? -1.309 -3.438 13.891 1.00 87.31 108 ARG A N 1
ATOM 801 C CA . ARG A 1 108 ? -2.131 -4.579 14.324 1.00 87.31 108 ARG A CA 1
ATOM 802 C C . ARG A 1 108 ? -1.452 -5.477 15.365 1.00 87.31 108 ARG A C 1
ATOM 804 O O . ARG A 1 108 ? -2.157 -6.111 16.144 1.00 87.31 108 ARG A O 1
ATOM 811 N N . GLN A 1 109 ? -0.120 -5.537 15.412 1.00 85.12 109 GLN A N 1
ATOM 812 C CA . GLN A 1 109 ? 0.613 -6.345 16.403 1.00 85.12 109 GLN A CA 1
ATOM 813 C C . GLN A 1 109 ? 0.536 -5.799 17.836 1.00 85.12 109 GLN A C 1
ATOM 815 O O . GLN A 1 109 ? 0.870 -6.519 18.777 1.00 85.12 109 GLN A O 1
ATOM 820 N N . HIS A 1 110 ? 0.089 -4.555 18.033 1.00 78.31 110 HIS A N 1
ATOM 821 C CA . HIS A 1 110 ? 0.092 -3.899 19.345 1.00 78.31 110 HIS A CA 1
ATOM 822 C C . HIS A 1 110 ? -1.298 -3.412 19.798 1.00 78.31 110 HIS A C 1
ATOM 824 O O . HIS A 1 110 ? -1.443 -2.234 20.140 1.00 78.31 110 HIS A O 1
ATOM 830 N N . PRO A 1 111 ? -2.333 -4.277 19.837 1.00 65.00 111 PRO A N 1
ATOM 831 C CA . PRO A 1 111 ? -3.684 -3.875 20.224 1.00 65.00 111 PRO A CA 1
ATOM 832 C C . PRO A 1 111 ? -3.681 -3.322 21.661 1.00 65.00 111 PRO A C 1
ATOM 834 O O . PRO A 1 111 ? -3.454 -4.054 22.617 1.00 65.00 111 PRO A O 1
ATOM 837 N N . GLY A 1 112 ? -3.886 -2.008 21.805 1.00 64.56 112 GLY A N 1
ATOM 838 C CA . GLY A 1 112 ? -3.916 -1.301 23.097 1.00 64.56 112 GLY A CA 1
ATOM 839 C C . GLY A 1 112 ? -2.804 -0.268 23.325 1.00 64.56 112 GLY A C 1
ATOM 840 O O . GLY A 1 112 ? -2.955 0.580 24.197 1.00 64.56 112 GLY A O 1
ATOM 841 N N . ALA A 1 113 ? -1.732 -0.280 22.526 1.00 65.19 113 ALA A N 1
ATOM 842 C CA . ALA A 1 113 ? -0.646 0.711 22.595 1.00 65.19 113 ALA A CA 1
ATOM 843 C C . ALA A 1 113 ? -0.250 1.268 21.218 1.00 65.19 113 ALA A C 1
ATOM 845 O O . ALA A 1 113 ? 0.796 1.901 21.081 1.00 65.19 113 ALA A O 1
ATOM 846 N N . VAL A 1 114 ? -1.072 1.020 20.191 1.00 64.12 114 VAL A N 1
ATOM 847 C CA . VAL A 1 114 ? -0.824 1.481 18.824 1.00 64.12 114 VAL A CA 1
ATOM 848 C C . VAL A 1 114 ? -0.705 3.003 18.807 1.00 64.12 114 VAL A C 1
ATOM 850 O O . VAL A 1 114 ? -1.692 3.693 19.078 1.00 64.12 114 VAL A O 1
ATOM 853 N N . PRO A 1 115 ? 0.454 3.562 18.425 1.00 78.75 115 PRO A N 1
ATOM 854 C CA . PRO A 1 115 ? 0.544 4.984 18.178 1.00 78.75 115 PRO A CA 1
ATOM 855 C C . PRO A 1 115 ? -0.389 5.324 17.014 1.00 78.75 115 PRO A C 1
ATOM 857 O O . PRO A 1 115 ? -0.188 4.858 15.891 1.00 78.75 115 PRO A O 1
ATOM 860 N N . GLN A 1 116 ? -1.398 6.160 17.266 1.00 85.25 116 GLN A N 1
ATOM 861 C CA . GLN A 1 116 ? -2.318 6.658 16.236 1.00 85.25 116 GLN A CA 1
ATOM 862 C C . GLN A 1 116 ? -1.557 7.253 15.037 1.00 85.25 116 GLN A C 1
ATOM 864 O O . GLN A 1 116 ? -2.009 7.170 13.899 1.00 85.25 116 GLN A O 1
ATOM 869 N N . SER A 1 117 ? -0.350 7.774 15.277 1.00 90.06 117 SER A N 1
ATOM 870 C CA . SER A 1 117 ? 0.578 8.249 14.252 1.00 90.06 117 SER A CA 1
ATOM 871 C C . SER A 1 117 ? 0.958 7.193 13.204 1.00 90.06 117 SER A C 1
ATOM 873 O O . SER A 1 117 ? 1.124 7.555 12.042 1.00 90.06 117 SER A O 1
ATOM 875 N N . ILE A 1 118 ? 1.064 5.906 13.564 1.00 92.38 118 ILE A N 1
ATOM 876 C CA . ILE A 1 118 ? 1.369 4.820 12.615 1.00 92.38 118 ILE A CA 1
ATOM 877 C C . ILE A 1 118 ? 0.179 4.580 11.682 1.00 92.38 118 ILE A C 1
ATOM 87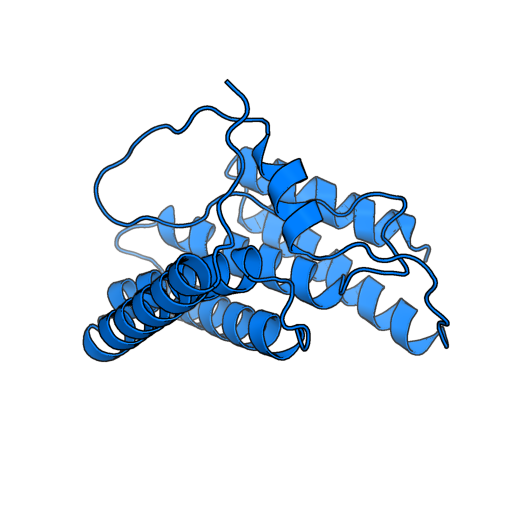9 O O . ILE A 1 118 ? 0.364 4.512 10.468 1.00 92.38 118 ILE A O 1
ATOM 883 N N . LEU A 1 119 ? -1.038 4.515 12.231 1.00 92.94 119 LEU A N 1
ATOM 884 C CA . LEU A 1 119 ? -2.264 4.340 11.446 1.00 92.94 119 LEU A CA 1
ATOM 885 C C . LEU A 1 119 ? -2.525 5.538 10.525 1.00 92.94 119 LEU A C 1
ATOM 887 O O . LEU A 1 119 ? -2.821 5.351 9.350 1.00 92.94 119 LEU A O 1
ATOM 891 N N . LEU A 1 120 ? -2.330 6.764 11.017 1.00 93.50 120 LEU A N 1
ATOM 892 C CA . LEU A 1 120 ? -2.446 7.976 10.198 1.00 93.50 120 LEU A CA 1
ATOM 893 C C . LEU A 1 120 ? -1.391 8.028 9.087 1.00 93.50 120 LEU A C 1
ATOM 895 O O . LEU A 1 120 ? -1.658 8.538 8.000 1.00 93.50 120 LEU A O 1
ATOM 899 N N . LYS A 1 121 ? -0.189 7.496 9.334 1.00 95.75 121 LYS A N 1
ATOM 900 C CA . LYS A 1 121 ? 0.834 7.379 8.294 1.00 95.75 121 LYS A CA 1
ATOM 901 C C . LYS A 1 121 ? 0.437 6.347 7.237 1.00 95.75 121 LYS A C 1
ATOM 903 O O . LYS A 1 121 ? 0.563 6.652 6.056 1.00 95.75 121 LYS A O 1
ATOM 908 N N . ALA A 1 122 ? -0.077 5.184 7.642 1.00 96.56 122 ALA A N 1
ATOM 909 C CA . ALA A 1 122 ? -0.617 4.194 6.710 1.00 96.56 122 ALA A CA 1
ATOM 910 C C . ALA A 1 122 ? -1.736 4.795 5.846 1.00 96.56 122 ALA A C 1
ATOM 912 O O . ALA A 1 122 ? -1.686 4.678 4.627 1.00 96.56 122 ALA A O 1
ATOM 913 N N . GLN A 1 123 ? -2.679 5.519 6.458 1.00 96.06 123 GLN A N 1
ATOM 914 C CA . GLN A 1 123 ? -3.773 6.189 5.751 1.00 96.06 123 GLN A CA 1
ATOM 915 C C . GLN A 1 123 ? -3.261 7.141 4.661 1.00 96.06 123 GLN A C 1
ATOM 917 O O . GLN A 1 123 ? -3.638 7.011 3.502 1.00 96.06 123 GLN A O 1
ATOM 922 N N . ARG A 1 124 ? -2.348 8.058 5.006 1.00 96.50 124 ARG A N 1
ATOM 923 C CA . ARG A 1 124 ? -1.782 9.017 4.039 1.00 96.50 124 ARG A CA 1
ATOM 924 C C . ARG A 1 124 ? -1.057 8.334 2.883 1.00 96.50 124 ARG A C 1
ATOM 926 O O . ARG A 1 124 ? -1.075 8.833 1.763 1.00 96.50 124 ARG A O 1
ATOM 933 N N . LEU A 1 125 ? -0.387 7.215 3.157 1.00 97.44 125 LEU A N 1
ATOM 934 C CA . LEU A 1 125 ? 0.286 6.435 2.122 1.00 97.44 125 LEU A CA 1
ATOM 935 C C . LEU A 1 125 ? -0.732 5.739 1.208 1.00 97.44 125 LEU A C 1
ATOM 937 O O . LEU A 1 125 ? -0.552 5.771 -0.002 1.00 97.44 125 LEU A O 1
ATOM 941 N N . TYR A 1 126 ? -1.820 5.183 1.744 1.00 97.19 126 TYR A N 1
ATOM 942 C CA . TYR A 1 126 ? -2.901 4.623 0.927 1.00 97.19 126 TYR A CA 1
ATOM 943 C C . TYR A 1 126 ? -3.563 5.667 0.027 1.00 97.19 126 TYR A C 1
ATOM 945 O O . TYR A 1 126 ? -3.731 5.414 -1.162 1.00 97.19 126 TYR A O 1
ATOM 953 N N . GLU A 1 127 ? -3.875 6.848 0.562 1.00 94.12 127 GLU A N 1
ATOM 954 C CA . GLU A 1 127 ? -4.409 7.967 -0.222 1.00 94.12 127 GLU A CA 1
ATOM 955 C C . GLU A 1 127 ? -3.449 8.337 -1.360 1.00 94.12 127 GLU A C 1
ATOM 957 O O . GLU A 1 127 ? -3.853 8.427 -2.516 1.00 94.12 127 GLU A O 1
ATOM 962 N N . LEU A 1 128 ? -2.152 8.473 -1.063 1.00 93.75 128 LEU A N 1
ATOM 963 C CA . LEU A 1 128 ? -1.140 8.767 -2.077 1.00 93.75 128 LEU A CA 1
ATOM 964 C C . LEU A 1 128 ? -1.033 7.661 -3.138 1.00 93.75 128 LEU A C 1
ATOM 966 O O . LEU A 1 128 ? -0.951 7.961 -4.325 1.00 93.75 128 LEU A O 1
ATOM 970 N N . ALA A 1 129 ? -1.057 6.392 -2.726 1.00 92.25 129 ALA A N 1
ATOM 971 C CA . ALA A 1 129 ? -1.016 5.253 -3.637 1.00 92.25 129 ALA A CA 1
ATOM 972 C C . ALA A 1 129 ? -2.241 5.222 -4.566 1.00 92.25 129 ALA A C 1
ATOM 974 O O . ALA A 1 129 ? -2.093 4.935 -5.752 1.00 92.25 129 ALA A O 1
ATOM 975 N N . TYR A 1 130 ? -3.422 5.575 -4.045 1.00 91.19 130 TYR A N 1
ATOM 976 C CA . TYR A 1 130 ? -4.644 5.736 -4.833 1.00 91.19 130 TYR A CA 1
ATOM 977 C C . TYR A 1 130 ? -4.492 6.845 -5.881 1.00 91.19 130 TYR A C 1
ATOM 979 O O . TYR A 1 130 ? -4.775 6.621 -7.051 1.00 91.19 130 TYR A O 1
ATOM 987 N N . TYR A 1 131 ? -3.993 8.023 -5.487 1.00 89.19 131 TYR A N 1
ATOM 988 C CA . TYR A 1 131 ? -3.840 9.166 -6.397 1.00 89.19 131 TYR A CA 1
ATOM 989 C C . TYR A 1 131 ? -2.809 8.951 -7.505 1.00 89.19 131 TYR A C 1
ATOM 991 O O . TYR A 1 131 ? -2.968 9.491 -8.595 1.00 89.19 131 TYR A O 1
ATOM 999 N N . LEU A 1 132 ? -1.744 8.188 -7.249 1.00 83.94 132 LEU A N 1
ATOM 1000 C CA . LEU A 1 132 ? -0.740 7.892 -8.276 1.00 83.94 132 LEU A CA 1
ATOM 1001 C C . LEU A 1 132 ? -1.262 6.943 -9.358 1.00 83.94 132 LEU A C 1
ATOM 1003 O O . LEU A 1 132 ? -0.655 6.807 -10.420 1.00 83.94 132 LEU A O 1
ATOM 1007 N N . GLN A 1 133 ? -2.373 6.267 -9.101 1.00 78.38 133 GLN A N 1
ATOM 1008 C CA . GLN A 1 133 ? -2.931 5.281 -9.995 1.00 78.38 133 GLN A CA 1
ATOM 1009 C C . GLN A 1 133 ? -4.051 5.922 -10.838 1.00 78.38 133 GLN A C 1
ATOM 1011 O O . GLN A 1 133 ? -5.212 5.925 -10.457 1.00 78.38 133 GLN A O 1
ATOM 1016 N N . ASP A 1 134 ? -3.696 6.453 -12.012 1.00 66.69 134 ASP A N 1
ATOM 1017 C CA . ASP A 1 134 ? -4.622 7.192 -12.900 1.00 66.69 134 ASP A CA 1
ATOM 1018 C C . ASP A 1 134 ? -5.390 6.298 -13.902 1.00 66.69 134 ASP A C 1
ATOM 1020 O O . ASP A 1 134 ? -6.098 6.766 -14.786 1.00 66.69 134 ASP A O 1
ATOM 1024 N N . SER A 1 135 ? -5.248 4.974 -13.802 1.00 72.00 135 SER A N 1
ATOM 1025 C CA . SER A 1 135 ? -5.877 4.035 -14.744 1.00 72.00 135 SER A CA 1
ATOM 1026 C C . SER A 1 135 ? -7.246 3.551 -14.237 1.00 72.00 135 SER A C 1
ATOM 1028 O O . SER A 1 135 ? -7.483 3.351 -13.040 1.00 72.00 135 SER A O 1
ATOM 1030 N N . GLU A 1 136 ? -8.198 3.331 -15.137 1.00 74.06 136 GLU A N 1
ATOM 1031 C CA . GLU A 1 136 ? -9.458 2.670 -14.779 1.00 74.06 136 GLU A CA 1
ATOM 1032 C C . GLU A 1 136 ? -9.281 1.157 -14.547 1.00 74.06 136 GLU A C 1
ATOM 1034 O O . GLU A 1 136 ? -10.134 0.54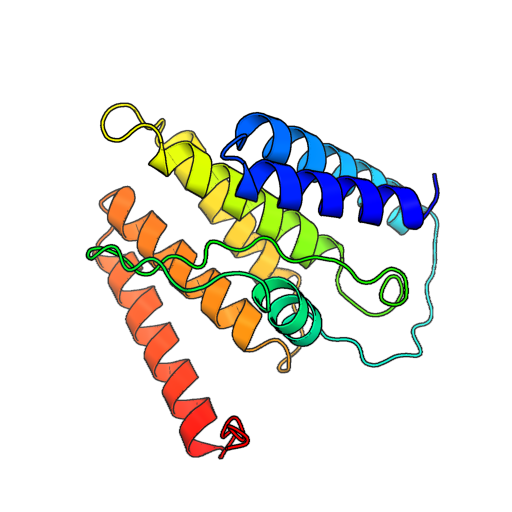4 -13.908 1.00 74.06 136 GLU A O 1
ATOM 1039 N N . ASP A 1 137 ? -8.143 0.585 -14.957 1.00 79.94 137 ASP A N 1
ATOM 1040 C CA . ASP A 1 137 ? -7.909 -0.861 -15.045 1.00 79.94 137 ASP A CA 1
ATOM 1041 C C . ASP A 1 137 ? -7.419 -1.512 -13.742 1.00 79.94 137 ASP A C 1
ATOM 1043 O O . ASP A 1 137 ? -7.465 -2.734 -13.634 1.00 79.94 137 ASP A O 1
ATOM 1047 N N . ASN A 1 138 ? -6.954 -0.740 -12.748 1.00 87.25 138 ASN A N 1
ATOM 1048 C CA . ASN A 1 138 ? -6.468 -1.300 -11.473 1.00 87.25 138 ASN A CA 1
ATOM 1049 C C . ASN A 1 138 ? -7.581 -1.365 -10.414 1.00 87.25 138 ASN A C 1
ATOM 1051 O O . ASN A 1 138 ? -7.544 -0.689 -9.380 1.00 87.25 138 ASN A O 1
ATOM 1055 N N . VAL A 1 139 ? -8.622 -2.130 -10.713 1.00 88.69 139 VAL A N 1
ATOM 1056 C CA . VAL A 1 139 ? -9.830 -2.269 -9.896 1.00 88.69 139 VAL A CA 1
ATOM 1057 C C . VAL A 1 139 ? -9.538 -2.957 -8.563 1.00 88.69 139 VAL A C 1
ATOM 1059 O O . VAL A 1 139 ? -9.944 -2.457 -7.513 1.00 88.69 139 VAL A O 1
ATOM 1062 N N . LEU A 1 140 ? -8.809 -4.076 -8.584 1.00 89.75 140 LEU A N 1
ATOM 1063 C CA . LEU A 1 140 ? -8.435 -4.829 -7.383 1.00 89.75 140 LEU A CA 1
ATOM 1064 C C . LEU A 1 140 ? -7.560 -3.983 -6.462 1.00 89.75 140 LEU A C 1
ATOM 1066 O O . LEU A 1 140 ? -7.753 -3.988 -5.244 1.00 89.75 140 LEU A O 1
ATOM 1070 N N . PHE A 1 141 ? -6.649 -3.204 -7.041 1.00 92.00 141 PHE A N 1
ATOM 1071 C CA . PHE A 1 141 ? -5.828 -2.268 -6.289 1.00 92.00 141 PHE A CA 1
ATOM 1072 C C . PHE A 1 141 ? -6.675 -1.212 -5.577 1.00 92.00 141 PHE A C 1
ATOM 1074 O O . PHE A 1 141 ? -6.528 -1.019 -4.367 1.00 92.00 141 PHE A O 1
ATOM 1081 N N . LYS A 1 142 ? -7.619 -0.579 -6.290 1.00 92.12 142 LYS A N 1
ATOM 1082 C CA . LYS A 1 142 ? -8.558 0.384 -5.691 1.00 92.12 142 LYS A CA 1
ATOM 1083 C C . LYS A 1 142 ? -9.359 -0.262 -4.563 1.00 92.12 142 LYS A C 1
ATOM 1085 O O . LYS A 1 142 ? -9.465 0.326 -3.488 1.00 92.12 142 LYS A O 1
ATOM 1090 N N . PHE A 1 143 ? -9.863 -1.481 -4.761 1.00 92.25 143 PHE A N 1
ATOM 1091 C CA . PHE A 1 143 ? -10.590 -2.215 -3.723 1.00 92.25 143 PHE A CA 1
ATOM 1092 C C . PHE A 1 143 ? -9.743 -2.443 -2.473 1.00 92.25 143 PHE A C 1
ATOM 1094 O O . PHE A 1 143 ? -10.197 -2.129 -1.372 1.00 92.25 143 PHE A O 1
ATOM 1101 N N . ALA A 1 144 ? -8.510 -2.930 -2.628 1.00 93.50 144 ALA A N 1
ATOM 1102 C CA . ALA A 1 144 ? -7.610 -3.164 -1.504 1.00 93.50 144 ALA A CA 1
ATOM 1103 C C . ALA A 1 144 ? -7.303 -1.870 -0.738 1.00 93.50 144 ALA A C 1
ATOM 1105 O O . ALA A 1 144 ? -7.371 -1.854 0.493 1.00 93.50 144 ALA A O 1
ATOM 1106 N N . VAL A 1 145 ? -7.028 -0.774 -1.451 1.00 94.88 145 VAL A N 1
ATOM 1107 C CA . VAL A 1 145 ? -6.752 0.538 -0.850 1.00 94.88 145 VAL A CA 1
ATOM 1108 C C . VAL A 1 145 ? -7.957 1.070 -0.068 1.00 94.88 145 VAL A C 1
ATOM 1110 O O . VAL A 1 145 ? -7.809 1.447 1.098 1.00 94.88 145 VAL A O 1
ATOM 1113 N N . ILE A 1 146 ? -9.152 1.076 -0.668 1.00 94.56 146 ILE A N 1
ATOM 1114 C CA . ILE A 1 146 ? -10.374 1.596 -0.032 1.00 94.56 146 ILE A CA 1
ATOM 1115 C C . ILE A 1 146 ? -10.732 0.758 1.198 1.00 94.56 146 ILE A C 1
ATOM 1117 O O . ILE A 1 146 ? -10.979 1.305 2.273 1.00 94.56 146 ILE A O 1
ATOM 1121 N N . ASN A 1 147 ? -10.705 -0.568 1.063 1.00 94.88 147 ASN A N 1
ATOM 1122 C CA . ASN A 1 147 ? -11.003 -1.490 2.151 1.00 94.88 147 ASN A CA 1
ATOM 1123 C C . ASN A 1 147 ? -10.031 -1.312 3.331 1.00 94.88 147 ASN A C 1
ATOM 1125 O O . ASN A 1 147 ? -10.449 -1.153 4.478 1.00 94.88 147 ASN A O 1
ATOM 1129 N N . ASN A 1 148 ? -8.725 -1.251 3.060 1.00 95.06 148 ASN A N 1
ATOM 1130 C CA . ASN A 1 148 ? -7.724 -1.066 4.107 1.00 95.06 148 ASN A CA 1
ATOM 1131 C C . ASN A 1 148 ? -7.837 0.316 4.779 1.00 95.06 148 ASN A C 1
ATOM 1133 O O . ASN A 1 148 ? -7.662 0.416 5.997 1.00 95.06 148 ASN A O 1
ATOM 1137 N N . THR A 1 149 ? -8.203 1.357 4.023 1.00 95.19 149 THR A N 1
ATOM 1138 C CA . THR A 1 149 ? -8.481 2.710 4.541 1.00 95.19 149 THR A CA 1
ATOM 1139 C C . THR A 1 149 ? -9.720 2.728 5.440 1.00 95.19 149 THR A C 1
ATOM 1141 O O . THR A 1 149 ? -9.683 3.307 6.529 1.00 95.19 149 THR A O 1
ATOM 1144 N N . ALA A 1 150 ? -10.789 2.020 5.058 1.00 93.81 150 ALA A N 1
ATOM 1145 C CA . ALA A 1 150 ? -11.994 1.881 5.875 1.00 93.81 150 ALA A CA 1
ATOM 1146 C C . ALA A 1 150 ? -11.689 1.252 7.244 1.00 93.81 150 ALA A C 1
ATOM 1148 O O . ALA A 1 150 ? -12.186 1.722 8.274 1.00 93.81 150 ALA A O 1
ATOM 1149 N N . VAL A 1 151 ? -10.832 0.225 7.268 1.00 92.44 151 VAL A N 1
ATOM 1150 C CA . VAL A 1 151 ? -10.399 -0.428 8.511 1.00 92.44 151 VAL A CA 1
ATOM 1151 C C . VAL A 1 151 ? -9.573 0.520 9.383 1.00 92.44 151 VAL A C 1
ATOM 1153 O O . VAL A 1 151 ? -9.760 0.549 10.601 1.00 92.44 151 VAL A O 1
ATOM 1156 N N . ILE A 1 152 ? -8.706 1.346 8.789 1.00 93.31 152 ILE A N 1
ATOM 1157 C CA . ILE A 1 152 ? -7.970 2.373 9.538 1.00 93.31 152 ILE A CA 1
ATOM 1158 C C . ILE A 1 152 ? -8.933 3.392 10.155 1.00 93.31 152 ILE A C 1
ATOM 1160 O O . ILE A 1 152 ? -8.815 3.673 11.348 1.00 93.31 152 ILE A O 1
ATOM 1164 N N . HIS A 1 153 ? -9.910 3.902 9.396 1.00 93.12 153 HIS A N 1
ATOM 1165 C CA . HIS A 1 153 ? -10.912 4.837 9.917 1.00 93.12 153 HIS A CA 1
ATOM 1166 C C . HIS A 1 153 ? -11.660 4.270 11.125 1.00 93.12 153 HIS A C 1
ATOM 1168 O O . HIS A 1 153 ? -11.790 4.952 12.143 1.00 93.12 153 HIS A O 1
ATOM 1174 N N . LYS A 1 154 ? -12.073 3.001 11.054 1.00 90.62 154 LYS A N 1
ATOM 1175 C CA . LYS A 1 154 ? -12.701 2.296 12.176 1.00 90.62 154 LYS A CA 1
ATOM 1176 C C . LYS A 1 154 ? -11.767 2.217 13.385 1.00 90.62 154 LYS A C 1
ATOM 1178 O O . LYS A 1 154 ? -12.188 2.531 14.498 1.00 90.62 154 LYS A O 1
ATOM 1183 N N . ALA A 1 155 ? -10.502 1.851 13.166 1.00 89.62 155 ALA A N 1
ATOM 1184 C CA . ALA A 1 155 ? -9.496 1.699 14.217 1.00 89.62 155 ALA A CA 1
ATOM 1185 C C . ALA A 1 155 ? -9.149 3.020 14.928 1.00 89.62 155 ALA A C 1
ATOM 1187 O O . ALA A 1 155 ? -8.866 3.012 16.123 1.00 89.62 155 ALA A O 1
ATOM 1188 N N . VAL A 1 156 ? -9.211 4.159 14.229 1.00 90.19 156 VAL A N 1
ATOM 1189 C CA . VAL A 1 156 ? -9.010 5.494 14.829 1.00 90.19 156 VAL A CA 1
ATOM 1190 C C . VAL A 1 156 ? -10.301 6.116 15.383 1.00 90.19 156 VAL A C 1
ATOM 1192 O O . VAL A 1 156 ? -10.304 7.286 15.759 1.00 90.19 156 VAL A O 1
ATOM 1195 N N . GLY A 1 157 ? -11.403 5.357 15.436 1.00 89.44 157 GLY A N 1
ATOM 1196 C CA . GLY A 1 157 ? -12.689 5.797 15.988 1.00 89.44 157 GLY A CA 1
ATOM 1197 C C . GLY A 1 157 ? -13.563 6.620 15.034 1.00 89.44 157 GLY A C 1
ATOM 1198 O O . GLY A 1 157 ? -14.639 7.066 15.427 1.00 89.44 157 GLY A O 1
ATOM 1199 N N . ASN A 1 158 ? -13.155 6.798 13.776 1.00 91.81 158 ASN A N 1
ATOM 1200 C CA . ASN A 1 158 ? -13.912 7.537 12.767 1.00 91.81 158 ASN A CA 1
ATOM 1201 C C . ASN A 1 158 ? -14.886 6.616 12.010 1.00 91.81 158 ASN A C 1
ATOM 1203 O O . ASN A 1 158 ? -14.684 6.261 10.848 1.00 91.81 158 ASN A O 1
ATOM 1207 N N . GLN A 1 159 ? -15.958 6.215 12.693 1.00 93.94 159 GLN A N 1
ATOM 1208 C CA . GLN A 1 159 ? -16.957 5.285 12.151 1.00 93.94 159 GLN A CA 1
ATOM 1209 C C . GLN A 1 159 ? -17.683 5.830 10.911 1.00 93.94 159 GLN A C 1
ATOM 1211 O O . GLN A 1 159 ? -18.031 5.060 10.020 1.00 93.94 159 GLN A O 1
ATOM 1216 N N . ALA A 1 160 ? -17.891 7.149 10.836 1.00 96.06 160 ALA A N 1
ATOM 1217 C CA . ALA A 1 160 ? -18.573 7.786 9.711 1.00 96.06 160 ALA A CA 1
ATOM 1218 C C . ALA A 1 160 ? -17.780 7.623 8.407 1.00 96.06 160 ALA A C 1
ATOM 1220 O O . ALA A 1 160 ? -18.324 7.124 7.427 1.00 96.06 160 ALA A O 1
ATOM 1221 N N . MET A 1 161 ? -16.484 7.952 8.429 1.00 94.19 161 MET A N 1
ATOM 1222 C CA . MET A 1 161 ? -15.618 7.796 7.255 1.00 94.19 161 MET A CA 1
ATOM 1223 C C . MET A 1 161 ? -15.389 6.328 6.907 1.00 94.19 161 MET A C 1
ATOM 1225 O O . MET A 1 161 ? -15.362 5.969 5.737 1.00 94.19 161 MET A O 1
ATOM 1229 N N . SER A 1 162 ? -15.280 5.454 7.914 1.00 93.75 162 SER A N 1
ATOM 1230 C CA . SER A 1 162 ? -15.193 4.010 7.671 1.00 93.75 162 SER A CA 1
ATOM 1231 C C . SER A 1 162 ? -16.396 3.510 6.869 1.00 93.75 162 SER A C 1
ATOM 1233 O O . SER A 1 162 ? -16.227 2.819 5.865 1.00 93.75 162 SER A O 1
ATOM 1235 N N . LYS A 1 163 ? -17.605 3.920 7.272 1.00 94.12 163 LYS A N 1
ATOM 1236 C CA . LYS A 1 163 ? -18.836 3.586 6.560 1.00 94.12 163 LYS A CA 1
ATOM 1237 C C . LYS A 1 163 ? -18.849 4.166 5.145 1.00 94.12 163 LYS A C 1
ATOM 1239 O O . LYS A 1 163 ? -19.169 3.436 4.219 1.00 94.12 163 LYS A O 1
ATOM 1244 N N . GLU A 1 164 ? -18.467 5.428 4.972 1.00 95.12 164 GLU A N 1
ATOM 1245 C CA . GLU A 1 164 ? -18.413 6.072 3.653 1.00 95.12 164 GLU A CA 1
ATOM 1246 C C . GLU A 1 164 ? -17.472 5.334 2.688 1.00 95.12 164 GLU A C 1
ATOM 1248 O O . GLU A 1 164 ? -17.850 5.060 1.549 1.00 95.12 164 GLU A O 1
ATOM 1253 N N . CYS A 1 165 ? -16.288 4.917 3.153 1.00 93.19 165 CYS A N 1
ATOM 1254 C CA . CYS A 1 165 ? -15.375 4.097 2.357 1.00 93.19 165 CYS A CA 1
ATOM 1255 C C . CYS A 1 165 ? -16.001 2.755 1.949 1.00 93.19 165 CYS A C 1
ATOM 1257 O O . CYS A 1 165 ? -15.839 2.332 0.806 1.00 93.19 165 CYS A O 1
ATOM 1259 N N . LEU A 1 166 ? -16.708 2.078 2.862 1.00 92.56 166 LEU A N 1
ATOM 1260 C CA . LEU A 1 166 ? -17.362 0.799 2.565 1.00 92.56 166 LEU A CA 1
ATOM 1261 C C . LEU A 1 166 ? -18.547 0.968 1.607 1.00 92.56 166 LEU A C 1
ATOM 1263 O O . LEU A 1 166 ? -18.666 0.200 0.658 1.00 92.56 166 LEU A O 1
ATOM 1267 N N . ASP A 1 167 ? -19.382 1.988 1.803 1.00 92.81 167 ASP A N 1
ATOM 1268 C CA . ASP A 1 167 ? -20.504 2.304 0.913 1.00 92.81 167 ASP A CA 1
ATOM 1269 C C . ASP A 1 167 ? -19.996 2.628 -0.508 1.00 92.81 167 ASP A C 1
ATOM 1271 O O . ASP A 1 167 ? -20.558 2.161 -1.507 1.00 92.81 167 ASP A O 1
ATOM 1275 N N . PHE A 1 168 ? -18.880 3.361 -0.613 1.00 92.56 168 PHE A N 1
ATOM 1276 C CA . PHE A 1 168 ? -18.201 3.617 -1.884 1.00 92.56 168 PHE A CA 1
ATOM 1277 C C . PHE A 1 168 ? -17.637 2.335 -2.511 1.00 92.56 168 PHE A C 1
ATOM 1279 O O . PHE A 1 168 ? -17.851 2.090 -3.699 1.00 92.56 168 PHE A O 1
ATOM 1286 N N . LEU A 1 169 ? -16.975 1.485 -1.718 1.00 91.19 169 LEU A N 1
ATOM 1287 C CA . LEU A 1 169 ? -16.450 0.196 -2.172 1.00 91.19 169 LEU A CA 1
ATOM 1288 C C . LEU A 1 169 ? -17.562 -0.691 -2.746 1.00 91.19 169 LEU A C 1
ATOM 1290 O O . LEU A 1 169 ? -17.416 -1.213 -3.849 1.00 91.19 169 LEU A O 1
ATOM 1294 N N . PHE A 1 170 ? -18.690 -0.817 -2.040 1.00 89.69 170 PHE A N 1
ATOM 1295 C CA . PHE A 1 170 ? -19.838 -1.591 -2.514 1.00 89.69 170 PHE A CA 1
ATOM 1296 C C . PHE A 1 170 ? -20.420 -1.020 -3.806 1.00 89.69 170 PHE A C 1
ATOM 1298 O O . PHE A 1 170 ? -20.701 -1.777 -4.733 1.00 89.69 170 PHE A O 1
ATOM 1305 N N . SER A 1 171 ? -20.553 0.304 -3.900 1.00 91.00 171 SER A N 1
ATOM 1306 C CA . SER A 1 171 ? -21.034 0.965 -5.119 1.00 91.00 171 SER A CA 1
ATOM 1307 C C . SER A 1 171 ? -20.121 0.676 -6.313 1.00 91.00 171 SER A C 1
ATOM 1309 O O . SER A 1 171 ? -20.599 0.375 -7.408 1.00 91.00 171 SER A O 1
ATOM 1311 N N . LEU A 1 172 ? -18.803 0.708 -6.095 1.00 87.69 172 LEU A N 1
ATOM 1312 C CA . LEU A 1 172 ? -17.818 0.404 -7.126 1.00 87.69 172 LEU A CA 1
ATOM 1313 C C . LEU A 1 172 ? -17.877 -1.074 -7.539 1.00 87.69 172 LEU A C 1
ATOM 1315 O O . LEU A 1 172 ? -17.887 -1.371 -8.730 1.00 87.69 172 LEU A O 1
ATOM 1319 N N . MET A 1 173 ? -17.991 -2.002 -6.583 1.00 87.25 173 MET A N 1
ATOM 1320 C CA . MET A 1 173 ? -18.170 -3.430 -6.872 1.00 87.25 173 MET A CA 1
ATOM 1321 C C . MET A 1 173 ? -19.425 -3.696 -7.707 1.00 87.25 173 MET A C 1
ATOM 1323 O O . MET A 1 173 ? -19.345 -4.410 -8.704 1.00 87.25 173 MET A O 1
ATOM 1327 N N . MET A 1 174 ? -20.561 -3.095 -7.340 1.00 87.88 174 MET A N 1
ATOM 1328 C CA . MET A 1 174 ? -21.812 -3.236 -8.091 1.00 87.88 174 MET A CA 1
ATOM 1329 C C . MET A 1 174 ? -21.664 -2.739 -9.530 1.00 87.88 174 MET A C 1
ATOM 1331 O O . MET A 1 174 ? -22.047 -3.447 -10.456 1.00 87.88 174 MET A O 1
ATOM 1335 N N . LEU A 1 175 ? -21.014 -1.589 -9.736 1.00 85.44 175 LEU A N 1
ATOM 1336 C CA . LEU A 1 175 ? -20.741 -1.067 -11.076 1.00 85.44 175 LEU A CA 1
ATOM 1337 C C . LEU A 1 175 ? -19.944 -2.059 -11.943 1.00 85.44 175 LEU A C 1
ATOM 1339 O O . LEU A 1 175 ? -20.235 -2.207 -13.130 1.00 85.44 175 LEU A O 1
ATOM 1343 N N . PHE A 1 176 ? -18.944 -2.741 -11.376 1.00 79.69 176 PHE A N 1
ATOM 1344 C CA . PHE A 1 176 ? -18.147 -3.732 -12.111 1.00 79.69 176 PHE A CA 1
ATOM 1345 C C . PHE A 1 176 ? -18.907 -5.034 -12.382 1.00 79.69 176 PHE A C 1
ATOM 1347 O O . PHE A 1 176 ? -18.757 -5.612 -13.461 1.00 79.69 176 PHE A O 1
ATOM 1354 N N . VAL A 1 177 ? -19.752 -5.470 -11.444 1.00 81.31 177 VAL A N 1
ATOM 1355 C CA . VAL A 1 177 ? -20.649 -6.618 -11.644 1.00 81.31 177 VAL A CA 1
ATOM 1356 C C . VAL A 1 177 ? -21.645 -6.328 -12.769 1.00 81.31 177 VAL A C 1
ATOM 1358 O O . VAL A 1 177 ? -21.776 -7.140 -13.684 1.00 81.31 177 VAL A O 1
ATOM 1361 N N . ASP A 1 178 ? -22.268 -5.148 -12.765 1.00 79.81 178 ASP A N 1
ATOM 1362 C CA . ASP A 1 178 ? -23.254 -4.736 -13.773 1.00 79.81 178 ASP A CA 1
ATOM 1363 C C . ASP A 1 178 ? -22.638 -4.588 -15.175 1.00 79.81 178 ASP A C 1
ATOM 1365 O O . ASP A 1 178 ? -23.299 -4.832 -16.185 1.00 79.81 178 ASP A O 1
ATOM 1369 N N . ARG A 1 179 ? -21.346 -4.243 -15.256 1.00 76.12 179 ARG A N 1
ATOM 1370 C CA . ARG A 1 179 ? -20.580 -4.203 -16.515 1.00 76.12 179 ARG A CA 1
ATOM 1371 C C . ARG A 1 179 ? -20.150 -5.585 -17.024 1.00 76.12 179 ARG A C 1
ATOM 1373 O O . ARG A 1 179 ? -19.544 -5.666 -18.090 1.00 76.12 179 ARG A O 1
ATOM 1380 N N . GLY A 1 180 ? -20.456 -6.667 -16.305 1.00 62.56 180 GLY A N 1
ATOM 1381 C CA . GLY A 1 180 ? -20.126 -8.028 -16.725 1.00 62.56 180 GLY A CA 1
ATOM 1382 C C . GLY A 1 180 ? -18.649 -8.396 -16.564 1.00 62.56 180 GLY A C 1
ATOM 1383 O O . GLY A 1 180 ? -18.189 -9.340 -17.207 1.00 62.56 180 GLY A O 1
ATOM 1384 N N . CYS A 1 181 ? -17.897 -7.703 -15.699 1.00 58.75 181 CYS A N 1
ATOM 1385 C CA . CYS A 1 181 ? -16.549 -8.114 -15.293 1.00 58.75 181 CYS A CA 1
ATOM 1386 C C . CYS A 1 181 ? -16.625 -9.339 -14.360 1.00 58.75 181 CYS A C 1
ATOM 1388 O O . CYS A 1 181 ? -16.259 -9.286 -13.190 1.00 58.75 181 CYS A O 1
ATOM 1390 N N . SER A 1 182 ? -17.147 -10.459 -14.858 1.00 50.50 182 SER A N 1
ATOM 1391 C CA . SER A 1 182 ? -17.135 -11.730 -14.143 1.00 50.50 182 SER A CA 1
ATOM 1392 C C . SER A 1 182 ? -15.738 -12.339 -14.227 1.00 50.50 182 SER A C 1
ATOM 1394 O O . SER A 1 182 ? -15.254 -12.626 -15.325 1.00 50.50 182 SER A O 1
ATOM 1396 N N . VAL A 1 183 ? -15.107 -12.586 -13.078 1.00 47.12 183 V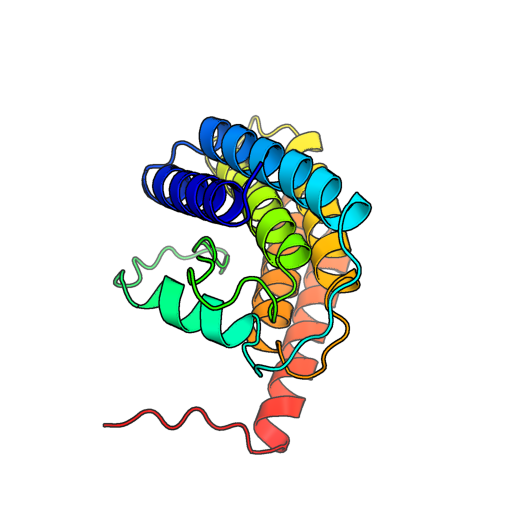AL A N 1
ATOM 1397 C CA . VAL A 1 183 ? -13.946 -13.477 -12.997 1.00 47.12 183 VAL A CA 1
ATOM 1398 C C . VAL A 1 183 ? -14.408 -14.841 -13.507 1.00 47.12 183 VAL A C 1
ATOM 1400 O O . VAL A 1 183 ? -15.240 -15.491 -12.874 1.00 47.12 183 VAL A O 1
ATOM 1403 N N . GLN A 1 184 ? -13.919 -15.270 -14.672 1.00 38.19 184 GLN A N 1
ATOM 1404 C CA . GLN A 1 184 ? -14.092 -16.650 -15.114 1.00 38.19 184 GLN A CA 1
ATOM 1405 C C . GLN A 1 184 ? -13.311 -17.547 -14.150 1.00 38.19 184 GLN A C 1
ATOM 1407 O O . GLN A 1 184 ? -12.123 -17.802 -14.337 1.00 38.19 184 GLN A O 1
ATOM 1412 N N . LEU A 1 185 ? -13.977 -18.009 -13.093 1.00 35.75 185 LEU A N 1
ATOM 1413 C CA . LEU A 1 185 ? -13.495 -19.109 -12.272 1.00 35.75 185 LEU A CA 1
ATOM 1414 C C . LEU A 1 185 ? -13.524 -20.358 -13.155 1.00 35.75 185 LEU A C 1
ATOM 1416 O O . LEU A 1 185 ? -14.581 -20.936 -13.407 1.00 35.75 185 LEU A O 1
ATOM 1420 N N . LYS A 1 186 ? -12.361 -20.728 -13.699 1.00 33.97 186 LYS A N 1
ATOM 1421 C CA . LYS A 1 186 ? -12.188 -22.017 -14.368 1.00 33.97 186 LYS A CA 1
ATOM 1422 C C . LYS A 1 186 ? -12.385 -23.115 -13.321 1.00 33.97 186 LYS A C 1
ATOM 1424 O O . LYS A 1 186 ? -11.608 -23.192 -12.371 1.00 33.97 186 LYS A O 1
ATOM 1429 N N . HIS A 1 187 ? -13.452 -23.891 -13.498 1.00 33.75 187 HIS A N 1
ATOM 1430 C CA . HIS A 1 187 ? -13.651 -25.193 -12.863 1.00 33.75 187 HIS A CA 1
ATOM 1431 C C . HIS A 1 187 ? -12.626 -26.212 -13.368 1.00 33.75 187 HIS A C 1
ATOM 1433 O O . HIS A 1 187 ? -12.236 -26.110 -14.556 1.00 33.75 187 HIS A O 1
#

pLDDT: mean 82.03, std 16.58, range [33.75, 97.56]

Radius of gyration: 16.6 Å; chains: 1; bounding box: 45×37×48 Å

Secondary structure (DSSP, 8-state):
--HHHHHHHHHHHHHHHHTT-HHHHHHHHHHHHHHHHHHHTT----------HHHHHHHHHTT------SS-----PPPP--TT-TTTS-HHHHHHHHHHHHHHHHHHT-TTT--HHHHHHHHHHHHHHHHT---SS-HHHHHHHHHHHHHHHHHTT-HHHHHHHHHHHHHHHHHHHHTT-------

Sequence (187 aa):
MTPSQVIELNSCAVALMKQGHYHDAIVATSSALKHCRELEMAQTVCATTNCCIDQCMMQSDASEPYSGSTGDFIYQNGILIPSDAYETVNIAAILIFNSALSHQLLARQHPGAVPQSILLKAQRLYELAYYLQDSEDNVLFKFAVINNTAVIHKAVGNQAMSKECLDFLFSLMMLFVDRGCSVQLKH